Protein AF-A0A0C7NAZ8-F1 (afdb_monomer)

Radius of gyration: 33.17 Å; Cα contacts (8 Å, |Δi|>4): 253; chains: 1; bounding box: 66×64×99 Å

Structure (mmCIF, N/CA/C/O backbone):
data_AF-A0A0C7NAZ8-F1
#
_entry.id   AF-A0A0C7NAZ8-F1
#
loop_
_atom_site.group_PDB
_atom_site.id
_atom_site.type_symbol
_atom_site.label_atom_id
_atom_site.label_alt_id
_atom_site.label_comp_id
_atom_site.label_asym_id
_atom_site.label_entity_id
_atom_site.label_seq_id
_atom_site.pdbx_PDB_ins_code
_atom_site.Cartn_x
_atom_site.Cartn_y
_atom_site.Cartn_z
_atom_site.occupancy
_atom_site.B_iso_or_equiv
_atom_site.auth_seq_id
_atom_site.auth_comp_id
_atom_site.auth_asym_id
_atom_site.auth_atom_id
_atom_site.pdbx_PDB_model_num
ATOM 1 N N . MET A 1 1 ? -10.531 -16.955 -16.280 1.00 53.78 1 MET A N 1
ATOM 2 C CA . MET A 1 1 ? -9.716 -15.806 -15.839 1.00 53.78 1 MET A CA 1
ATOM 3 C C . MET A 1 1 ? -9.883 -15.640 -14.345 1.00 53.78 1 MET A C 1
ATOM 5 O O . MET A 1 1 ? -10.981 -15.340 -13.887 1.00 53.78 1 MET A O 1
ATOM 9 N N . LEU A 1 2 ? -8.817 -15.895 -13.595 1.00 66.69 2 LEU A N 1
ATOM 10 C CA . LEU A 1 2 ? -8.778 -15.682 -12.152 1.00 66.69 2 LEU A CA 1
ATOM 11 C C . LEU A 1 2 ? -8.795 -14.170 -11.883 1.00 66.69 2 LEU A C 1
ATOM 13 O O . LEU A 1 2 ? -7.843 -13.463 -12.208 1.00 66.69 2 LEU A O 1
ATOM 17 N N . SER A 1 3 ? -9.889 -13.642 -11.334 1.00 74.94 3 SER A N 1
ATOM 18 C CA . SER A 1 3 ? -9.985 -12.231 -10.940 1.00 74.94 3 SER A CA 1
ATOM 19 C C . SER A 1 3 ? -9.310 -12.017 -9.581 1.00 74.94 3 SER A C 1
ATOM 21 O O . SER A 1 3 ? -9.977 -11.782 -8.574 1.00 74.94 3 SER A O 1
ATOM 23 N N . LEU A 1 4 ? -7.988 -12.163 -9.546 1.00 83.06 4 LEU A N 1
ATOM 24 C CA . LEU A 1 4 ? -7.174 -11.969 -8.346 1.00 83.06 4 LEU A CA 1
ATOM 25 C C . LEU A 1 4 ? -6.925 -10.467 -8.101 1.00 83.06 4 LEU A C 1
ATOM 27 O O . LEU A 1 4 ? -6.739 -9.685 -9.036 1.00 83.06 4 LEU A O 1
ATOM 31 N N . SER A 1 5 ? -6.934 -10.058 -6.830 1.00 84.62 5 SER A N 1
ATOM 32 C CA . SER A 1 5 ? -6.602 -8.695 -6.379 1.00 84.62 5 SER A CA 1
ATOM 33 C C . SER A 1 5 ? -5.120 -8.383 -6.651 1.00 84.62 5 SER A C 1
ATOM 35 O O . SER A 1 5 ? -4.284 -9.279 -6.524 1.00 84.62 5 SER A O 1
ATOM 37 N N . PRO A 1 6 ? -4.731 -7.129 -6.960 1.00 87.25 6 PRO A N 1
ATOM 38 C CA . PRO A 1 6 ? -3.324 -6.776 -7.200 1.00 87.25 6 PRO A CA 1
ATOM 39 C C . PRO A 1 6 ? -2.402 -7.162 -6.032 1.00 87.25 6 PRO A C 1
ATOM 41 O O . PRO A 1 6 ? -1.271 -7.573 -6.242 1.00 87.25 6 PRO A O 1
ATOM 44 N N . LYS A 1 7 ? -2.909 -7.133 -4.796 1.00 83.12 7 LYS A N 1
ATOM 45 C CA . LYS A 1 7 ? -2.141 -7.536 -3.607 1.00 83.12 7 LYS A CA 1
ATOM 46 C C . LYS A 1 7 ? -1.974 -9.049 -3.479 1.00 83.12 7 LYS A C 1
ATOM 48 O O . LYS A 1 7 ? -0.920 -9.524 -3.065 1.00 83.12 7 LYS A O 1
ATOM 53 N N . THR A 1 8 ? -2.994 -9.817 -3.871 1.00 87.81 8 THR A N 1
ATOM 54 C CA . THR A 1 8 ? -2.867 -11.277 -3.948 1.00 87.81 8 THR A CA 1
ATOM 55 C C . THR A 1 8 ? -1.850 -11.681 -5.013 1.00 87.81 8 THR A C 1
ATOM 57 O O . THR A 1 8 ? -1.126 -12.646 -4.795 1.00 87.81 8 THR A O 1
ATOM 60 N N . TRP A 1 9 ? -1.738 -10.912 -6.105 1.00 90.00 9 TRP A N 1
ATOM 61 C CA . TRP A 1 9 ? -0.698 -11.107 -7.118 1.00 90.00 9 TRP A CA 1
ATOM 62 C C . TRP A 1 9 ? 0.703 -10.842 -6.568 1.00 90.00 9 TRP A C 1
ATOM 64 O O . TRP A 1 9 ? 1.579 -11.664 -6.791 1.00 90.00 9 TRP A O 1
ATOM 74 N N . GLU A 1 10 ? 0.912 -9.768 -5.800 1.00 90.56 10 GLU A N 1
ATOM 75 C CA . GLU A 1 10 ? 2.212 -9.492 -5.162 1.00 90.56 10 GLU A CA 1
ATOM 76 C C . GLU A 1 10 ? 2.641 -10.626 -4.219 1.00 90.56 10 GLU A C 1
ATOM 78 O O . GLU A 1 10 ? 3.748 -11.139 -4.326 1.00 90.56 10 GLU A O 1
ATOM 83 N N . LYS A 1 11 ? 1.738 -11.109 -3.357 1.00 91.62 11 LYS A N 1
ATOM 84 C CA . LYS A 1 11 ? 2.035 -12.244 -2.464 1.00 91.62 11 LYS A CA 1
ATOM 85 C C . LYS A 1 11 ? 2.304 -13.546 -3.214 1.00 91.62 11 LYS A C 1
ATOM 87 O O . LYS A 1 11 ? 3.100 -14.366 -2.762 1.00 91.62 11 LYS A O 1
ATOM 92 N N . LEU A 1 12 ? 1.600 -13.766 -4.324 1.00 92.62 12 LEU A N 1
ATOM 93 C CA . LEU A 1 12 ? 1.829 -14.923 -5.181 1.00 92.62 12 LEU A CA 1
ATOM 94 C C . LEU A 1 12 ? 3.189 -14.811 -5.883 1.00 92.62 12 LEU A C 1
ATOM 96 O O . LEU A 1 12 ? 3.907 -15.803 -5.950 1.00 92.62 12 LEU A O 1
ATOM 100 N N . LYS A 1 13 ? 3.569 -13.604 -6.321 1.00 93.88 13 LYS A N 1
ATOM 101 C CA . LYS A 1 13 ? 4.889 -13.295 -6.882 1.00 93.88 13 LYS A CA 1
ATOM 102 C C . LYS A 1 13 ? 5.999 -13.595 -5.877 1.00 93.88 13 LYS A C 1
ATOM 104 O O . LYS A 1 13 ? 6.937 -14.307 -6.216 1.00 93.88 13 LYS A O 1
ATOM 109 N N . ASP A 1 14 ? 5.849 -13.147 -4.630 1.00 92.94 14 ASP A N 1
ATOM 110 C CA . ASP A 1 14 ? 6.805 -13.425 -3.550 1.00 92.94 14 ASP A CA 1
ATOM 111 C C . ASP A 1 14 ? 6.977 -14.929 -3.296 1.00 92.94 14 ASP A C 1
ATOM 113 O O . ASP A 1 14 ? 8.083 -15.395 -3.026 1.00 92.94 14 ASP A O 1
ATOM 117 N N . TRP A 1 15 ? 5.891 -15.704 -3.385 1.00 93.75 15 TRP A N 1
ATOM 118 C CA . TRP A 1 15 ? 5.955 -17.160 -3.257 1.00 93.75 15 TRP A CA 1
ATOM 119 C C . TRP A 1 15 ? 6.662 -17.813 -4.453 1.00 93.75 15 TRP A C 1
ATOM 121 O O . TRP A 1 15 ? 7.523 -18.663 -4.249 1.00 93.75 15 TRP A O 1
ATOM 131 N N . ILE A 1 16 ? 6.363 -17.386 -5.683 1.00 92.81 16 ILE A N 1
ATOM 132 C CA . ILE A 1 16 ? 7.017 -17.904 -6.898 1.00 92.81 16 ILE A CA 1
ATOM 133 C C . ILE A 1 16 ? 8.520 -17.609 -6.878 1.00 92.81 16 ILE A C 1
ATOM 135 O O . ILE A 1 16 ? 9.314 -18.488 -7.204 1.00 92.81 16 ILE A O 1
ATOM 139 N N . LEU A 1 17 ? 8.928 -16.422 -6.420 1.00 92.62 17 LEU A N 1
ATOM 140 C CA . LEU A 1 17 ? 10.340 -16.053 -6.274 1.00 92.62 17 LEU A CA 1
ATOM 141 C C . LEU A 1 17 ? 11.125 -17.014 -5.364 1.00 92.62 17 LEU A C 1
ATOM 143 O O . LEU A 1 17 ? 12.325 -17.184 -5.556 1.00 92.62 17 LEU A O 1
ATOM 147 N N . GLN A 1 18 ? 10.475 -17.678 -4.402 1.00 91.38 18 GLN A N 1
ATOM 148 C CA . GLN A 1 18 ? 11.127 -18.679 -3.541 1.00 91.38 18 GLN A CA 1
ATOM 149 C C . GLN A 1 18 ? 11.366 -20.021 -4.257 1.00 91.38 18 GLN A C 1
ATOM 151 O O . GLN A 1 18 ? 12.290 -20.765 -3.906 1.00 91.38 18 GLN A O 1
ATOM 156 N N . GLU A 1 19 ? 10.552 -20.324 -5.270 1.00 90.44 19 GLU A N 1
ATOM 157 C CA . GLU A 1 19 ? 10.565 -21.591 -6.012 1.00 90.44 19 GLU A CA 1
ATOM 158 C C . GLU A 1 19 ? 11.418 -21.546 -7.295 1.00 90.44 19 GLU A C 1
ATOM 160 O O . GLU A 1 19 ? 11.772 -22.595 -7.850 1.00 90.44 19 GLU A O 1
ATOM 165 N N . ILE A 1 20 ? 11.796 -20.348 -7.753 1.00 92.62 20 ILE A N 1
ATOM 166 C CA . ILE A 1 20 ? 12.679 -20.143 -8.910 1.00 92.62 20 ILE A CA 1
ATOM 167 C C . ILE A 1 20 ? 14.103 -20.666 -8.615 1.00 92.62 20 ILE A C 1
ATOM 169 O O . ILE A 1 20 ? 14.592 -20.645 -7.481 1.00 92.62 20 ILE A O 1
ATOM 173 N N . ILE A 1 21 ? 14.754 -21.219 -9.647 1.00 85.75 21 ILE A N 1
ATOM 174 C CA . ILE A 1 21 ? 16.127 -21.757 -9.571 1.00 85.75 21 ILE A CA 1
ATOM 175 C C . ILE A 1 21 ? 17.170 -20.630 -9.603 1.00 85.75 21 ILE A C 1
ATOM 177 O O . ILE A 1 21 ? 18.193 -20.722 -8.919 1.00 85.75 21 ILE A O 1
ATOM 181 N N . GLU A 1 22 ? 16.903 -19.596 -10.403 1.00 88.69 22 GLU A N 1
ATOM 182 C CA . GLU A 1 22 ? 17.803 -18.470 -10.650 1.00 88.69 22 GLU A CA 1
ATOM 183 C C . GLU A 1 22 ? 18.033 -17.630 -9.387 1.00 88.69 22 GLU A C 1
ATOM 185 O O . GLU A 1 22 ? 17.102 -17.373 -8.621 1.00 88.69 22 GLU A O 1
ATOM 190 N N . LYS A 1 23 ? 19.286 -17.223 -9.154 1.00 83.38 23 LYS A N 1
ATOM 191 C CA . LYS A 1 23 ? 19.678 -16.496 -7.930 1.00 83.38 23 LYS A CA 1
ATOM 192 C C . LYS A 1 23 ? 19.752 -14.988 -8.123 1.00 83.38 23 LYS A C 1
ATOM 194 O O . LYS A 1 23 ? 19.716 -14.260 -7.129 1.00 83.38 23 LYS A O 1
ATOM 199 N N . ASP A 1 24 ? 19.859 -14.537 -9.366 1.00 89.06 24 ASP A N 1
ATOM 200 C CA . ASP A 1 24 ? 19.928 -13.117 -9.676 1.00 89.06 24 ASP A CA 1
ATOM 201 C C . ASP A 1 24 ? 18.544 -12.471 -9.493 1.00 89.06 24 ASP A C 1
ATOM 203 O O . ASP A 1 24 ? 17.574 -12.904 -10.120 1.00 89.06 24 ASP A O 1
ATOM 207 N N . PRO A 1 25 ? 18.419 -11.440 -8.635 1.00 88.56 25 PRO A N 1
ATOM 208 C CA . PRO A 1 25 ? 17.122 -10.901 -8.227 1.00 88.56 25 PRO A CA 1
ATOM 209 C C . PRO A 1 25 ? 16.366 -10.231 -9.379 1.00 88.56 25 PRO A C 1
ATOM 211 O O . PRO A 1 25 ? 15.142 -10.337 -9.443 1.00 88.56 25 PRO A O 1
ATOM 214 N N . ASP A 1 26 ? 17.087 -9.582 -10.296 1.00 89.94 26 ASP A N 1
ATOM 215 C CA . ASP A 1 26 ? 16.491 -8.883 -11.438 1.00 89.94 26 ASP A CA 1
ATOM 216 C C . ASP A 1 26 ? 15.892 -9.886 -12.438 1.00 89.94 26 ASP A C 1
ATOM 218 O O . ASP A 1 26 ? 14.736 -9.758 -12.838 1.00 89.94 26 ASP A O 1
ATOM 222 N N . ILE A 1 27 ? 16.636 -10.953 -12.752 1.00 90.06 27 ILE A N 1
ATOM 223 C CA . ILE A 1 27 ? 16.185 -12.024 -13.653 1.00 90.06 27 ILE A CA 1
ATOM 224 C C . ILE A 1 27 ? 15.051 -12.826 -13.002 1.00 90.06 27 ILE A C 1
ATOM 226 O O . ILE A 1 27 ? 14.060 -13.153 -13.653 1.00 90.06 27 ILE A O 1
ATOM 230 N N . ALA A 1 28 ? 15.149 -13.110 -11.700 1.00 91.06 28 ALA A N 1
ATOM 231 C CA . ALA A 1 28 ? 14.102 -13.809 -10.963 1.00 91.06 28 ALA A CA 1
ATOM 232 C C . ALA A 1 28 ? 12.774 -13.034 -10.963 1.00 91.06 28 ALA A C 1
ATOM 234 O O . ALA A 1 28 ? 11.712 -13.649 -11.063 1.00 91.06 28 ALA A O 1
ATOM 235 N N . ALA A 1 29 ? 12.811 -11.699 -10.892 1.00 91.56 29 ALA A N 1
ATOM 236 C CA . ALA A 1 29 ? 11.611 -10.869 -10.958 1.00 91.56 29 ALA A CA 1
ATOM 237 C C . ALA A 1 29 ? 10.919 -10.944 -12.330 1.00 91.56 29 ALA A C 1
ATOM 239 O O . ALA A 1 29 ? 9.696 -11.097 -12.367 1.00 91.56 29 ALA A O 1
ATOM 240 N N . GLU A 1 30 ? 11.685 -10.893 -13.426 1.00 92.94 30 GLU A N 1
ATOM 241 C CA . GLU A 1 30 ? 11.162 -11.044 -14.793 1.00 92.94 30 GLU A CA 1
ATOM 242 C C . GLU A 1 30 ? 10.590 -12.449 -15.029 1.00 92.94 30 GLU A C 1
ATOM 244 O O . GLU A 1 30 ? 9.485 -12.599 -15.556 1.00 92.94 30 GLU A O 1
ATOM 249 N N . LEU A 1 31 ? 11.296 -13.488 -14.569 1.00 91.88 31 LEU A N 1
ATOM 250 C CA . LEU A 1 31 ? 10.820 -14.870 -14.639 1.00 91.88 31 LEU A CA 1
ATOM 251 C C . LEU A 1 31 ? 9.543 -15.067 -13.819 1.00 91.88 31 LEU A C 1
ATOM 253 O O . LEU A 1 31 ? 8.632 -15.755 -14.270 1.00 91.88 31 LEU A O 1
ATOM 257 N N . ALA A 1 32 ? 9.437 -14.451 -12.640 1.00 93.38 32 ALA A N 1
ATOM 258 C CA . ALA A 1 32 ? 8.223 -14.521 -11.835 1.00 93.38 32 ALA A CA 1
ATOM 259 C C . ALA A 1 32 ? 7.025 -13.887 -12.558 1.00 93.38 32 ALA A C 1
ATOM 261 O O . ALA A 1 32 ? 5.941 -14.468 -12.545 1.00 93.38 32 ALA A O 1
ATOM 262 N N . ASP A 1 33 ? 7.210 -12.746 -13.227 1.00 92.81 33 ASP A N 1
ATOM 263 C CA . ASP A 1 33 ? 6.147 -12.117 -14.021 1.00 92.81 33 ASP A CA 1
ATOM 264 C C . ASP A 1 33 ? 5.725 -12.992 -15.211 1.00 92.81 33 ASP A C 1
ATOM 266 O O . ASP A 1 33 ? 4.527 -13.164 -15.446 1.00 92.81 33 ASP A O 1
ATOM 270 N N . PHE A 1 34 ? 6.681 -13.633 -15.890 1.00 94.25 34 PHE A N 1
ATOM 271 C CA . PHE A 1 34 ? 6.400 -14.594 -16.961 1.00 94.25 34 PHE A CA 1
ATOM 272 C C . PHE A 1 34 ? 5.607 -15.816 -16.465 1.00 94.25 34 PHE A C 1
ATOM 274 O O . PHE A 1 34 ? 4.627 -16.230 -17.084 1.00 94.25 34 PHE A O 1
ATOM 281 N N . VAL A 1 35 ? 5.975 -16.375 -15.307 1.00 92.69 35 VAL A N 1
ATOM 282 C CA . VAL A 1 35 ? 5.238 -17.489 -14.684 1.00 92.69 35 VAL A CA 1
ATOM 283 C C . VAL A 1 35 ? 3.802 -17.068 -14.349 1.00 92.69 35 VAL A C 1
ATOM 285 O O . VAL A 1 35 ? 2.864 -17.827 -14.599 1.00 92.69 35 VAL A O 1
ATOM 288 N N . LEU A 1 36 ? 3.606 -15.855 -13.822 1.00 91.50 36 LEU A N 1
ATOM 289 C CA . LEU A 1 36 ? 2.275 -15.310 -13.538 1.00 91.50 36 LEU A CA 1
ATOM 290 C C . LEU A 1 36 ? 1.438 -15.110 -14.810 1.00 91.50 36 LEU A C 1
ATOM 292 O O . LEU A 1 36 ? 0.227 -15.332 -14.770 1.00 91.50 36 LEU A O 1
ATOM 296 N N . GLU A 1 37 ? 2.061 -14.728 -15.926 1.00 92.69 37 GLU A N 1
ATOM 297 C CA . GLU A 1 37 ? 1.407 -14.612 -17.233 1.00 92.69 37 GLU A CA 1
ATOM 298 C C . GLU A 1 37 ? 0.930 -15.980 -17.745 1.00 92.69 37 GLU A C 1
ATOM 300 O O . GLU A 1 37 ? -0.249 -16.127 -18.068 1.00 92.69 37 GLU A O 1
ATOM 305 N N . ILE A 1 38 ? 1.775 -17.018 -17.666 1.00 89.62 38 ILE A N 1
ATOM 306 C CA . ILE A 1 38 ? 1.381 -18.401 -17.996 1.00 89.62 38 ILE A CA 1
ATOM 307 C C . ILE A 1 38 ? 0.189 -18.845 -17.137 1.00 89.62 38 ILE A C 1
ATOM 309 O O . ILE A 1 38 ? -0.794 -19.378 -17.652 1.00 89.62 38 ILE A O 1
ATOM 313 N N . ILE A 1 39 ? 0.240 -18.605 -15.821 1.00 87.50 39 ILE A N 1
ATOM 314 C CA . ILE A 1 39 ? -0.847 -18.972 -14.896 1.00 87.50 39 ILE A CA 1
ATOM 315 C C . ILE A 1 39 ? -2.145 -18.226 -15.234 1.00 87.50 39 ILE A C 1
ATOM 317 O O . ILE A 1 39 ? -3.238 -18.771 -15.069 1.00 87.50 39 ILE A O 1
ATOM 321 N N . ARG A 1 40 ? -2.048 -16.974 -15.688 1.00 87.75 40 ARG A N 1
ATOM 322 C CA . ARG A 1 40 ? -3.206 -16.154 -16.060 1.00 87.75 40 ARG A CA 1
ATOM 323 C C . ARG A 1 40 ? -3.900 -16.675 -17.317 1.00 87.75 40 ARG A C 1
ATOM 325 O O . ARG A 1 40 ? -5.133 -16.600 -17.389 1.00 87.75 40 ARG A O 1
ATOM 332 N N . ASP A 1 41 ? -3.114 -17.184 -18.258 1.00 85.19 41 ASP A N 1
ATOM 333 C CA . ASP A 1 41 ? -3.581 -17.696 -19.544 1.00 85.19 41 ASP A CA 1
ATOM 334 C C . ASP A 1 41 ? -4.053 -19.150 -19.477 1.00 85.19 41 ASP A C 1
ATOM 336 O O . ASP A 1 41 ? -4.805 -19.588 -20.353 1.00 85.19 41 ASP A O 1
ATOM 340 N N . LEU A 1 42 ? -3.702 -19.885 -18.414 1.00 82.31 42 LEU A N 1
ATOM 341 C CA . LEU A 1 42 ? -4.253 -21.212 -18.171 1.00 82.31 42 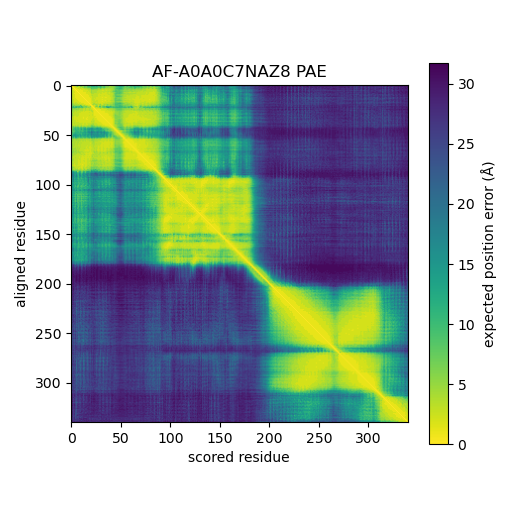LEU A CA 1
ATOM 342 C C . LEU A 1 42 ? -5.793 -21.135 -18.097 1.00 82.31 42 LEU A C 1
ATOM 344 O O . LEU A 1 42 ? -6.354 -20.448 -17.231 1.00 82.31 42 LEU A O 1
ATOM 348 N N . PRO A 1 43 ? -6.519 -21.826 -18.999 1.00 72.44 43 PRO A N 1
ATOM 349 C CA . PRO A 1 43 ? -7.970 -21.884 -18.926 1.00 72.44 43 PRO A CA 1
ATOM 350 C C . PRO A 1 43 ? -8.357 -22.498 -17.581 1.00 72.44 43 PRO A C 1
ATOM 352 O O . PRO A 1 43 ? -7.718 -23.444 -17.135 1.00 72.44 43 PRO A O 1
ATOM 355 N N . ASN A 1 44 ? -9.394 -21.972 -16.915 1.00 66.50 44 ASN A N 1
ATOM 356 C CA . ASN A 1 44 ? -9.883 -22.548 -15.659 1.00 66.50 44 ASN A CA 1
ATOM 357 C C . ASN A 1 44 ? -10.220 -24.034 -15.910 1.00 66.50 44 ASN A C 1
ATOM 359 O O . ASN A 1 44 ? -11.268 -24.335 -16.481 1.00 66.50 44 ASN A O 1
ATOM 363 N N . VAL A 1 45 ? -9.342 -24.947 -15.481 1.00 53.91 45 VAL A N 1
ATOM 364 C CA . VAL A 1 45 ? -9.341 -26.394 -15.798 1.00 53.91 45 VAL A CA 1
ATOM 365 C C . VAL A 1 45 ? -10.522 -27.148 -15.152 1.00 53.91 45 VAL A C 1
ATOM 367 O O . VAL A 1 45 ? -10.562 -28.371 -15.094 1.00 53.91 45 VAL A O 1
ATOM 370 N N . SER A 1 46 ? -11.567 -26.459 -14.683 1.00 51.62 46 SER A N 1
ATOM 371 C CA . SER A 1 46 ? -12.733 -27.134 -14.102 1.00 51.62 46 SER A CA 1
ATOM 372 C C . SER A 1 46 ? -13.628 -27.818 -15.146 1.00 51.62 46 SER A C 1
ATOM 374 O O . SER A 1 46 ? -14.579 -28.495 -14.768 1.00 51.62 46 SER A O 1
ATOM 376 N N . GLY A 1 47 ? -13.371 -27.639 -16.446 1.00 53.62 47 GLY A N 1
ATOM 377 C CA . GLY A 1 47 ? -14.109 -28.289 -17.528 1.00 53.62 47 GLY A CA 1
ATOM 378 C C . GLY A 1 47 ? -13.248 -29.322 -18.247 1.00 53.62 47 GLY A C 1
ATOM 379 O O . GLY A 1 47 ? -12.602 -28.992 -19.234 1.00 53.62 47 GLY A O 1
ATOM 380 N N . LYS A 1 48 ? -13.243 -30.570 -17.768 1.00 55.09 48 LYS A N 1
ATOM 381 C CA . LYS A 1 48 ? -12.567 -31.696 -18.431 1.00 55.09 48 LYS A CA 1
ATOM 382 C C . LYS A 1 48 ? -13.260 -32.030 -19.759 1.00 55.09 48 LYS A C 1
ATOM 384 O O . LYS A 1 48 ? -14.164 -32.860 -19.789 1.00 55.09 48 LYS A O 1
ATOM 389 N N . ALA A 1 49 ? -12.856 -31.390 -20.852 1.00 55.22 49 ALA A N 1
ATOM 390 C CA . ALA A 1 49 ? -13.146 -31.876 -22.195 1.00 55.22 49 ALA A CA 1
ATOM 391 C C . ALA A 1 49 ? -12.021 -32.838 -22.597 1.00 55.22 49 ALA A C 1
ATOM 393 O O . ALA A 1 49 ? -10.918 -32.426 -22.939 1.00 55.22 49 ALA A O 1
ATOM 394 N N . SER A 1 50 ? -12.296 -34.135 -22.486 1.00 56.34 50 SER A N 1
ATOM 395 C CA . SER A 1 50 ? -11.393 -35.221 -22.863 1.00 56.34 50 SER A CA 1
ATOM 396 C C . SER A 1 50 ? -11.103 -35.173 -24.367 1.00 56.34 50 SER A C 1
ATOM 398 O O . SER A 1 50 ? -11.930 -35.629 -25.157 1.00 56.34 50 SER A O 1
ATOM 400 N N . GLY A 1 51 ? -9.968 -34.612 -24.787 1.00 61.91 51 GLY A N 1
ATOM 401 C CA . GLY A 1 51 ? -9.542 -34.745 -26.185 1.00 61.91 51 GLY A CA 1
ATOM 402 C C . GLY A 1 51 ? -8.524 -33.742 -26.721 1.00 61.91 51 GLY A C 1
ATOM 403 O O . GLY A 1 51 ? -7.919 -34.027 -27.749 1.00 61.91 51 GLY A O 1
ATOM 404 N N . SER A 1 52 ? -8.291 -32.603 -26.067 1.00 57.34 52 SER A N 1
ATOM 405 C CA . SER A 1 52 ? -7.195 -31.691 -26.430 1.00 57.34 52 SER A CA 1
ATOM 406 C C . SER A 1 52 ? -6.093 -31.792 -25.385 1.00 57.34 52 SER A C 1
ATOM 408 O O . SER A 1 52 ? -6.425 -31.793 -24.204 1.00 57.34 52 SER A O 1
ATOM 410 N N . GLY A 1 53 ? -4.829 -31.891 -25.815 1.00 66.56 53 GLY A N 1
ATOM 411 C CA . GLY A 1 53 ? -3.662 -32.083 -24.944 1.00 66.56 53 GLY A CA 1
ATOM 412 C C . GLY A 1 53 ? -3.726 -31.253 -23.664 1.00 66.56 53 GLY A C 1
ATOM 413 O O . GLY A 1 53 ? -4.124 -30.085 -23.704 1.00 66.56 53 GLY A O 1
ATOM 414 N N . ASP A 1 54 ? -3.395 -31.891 -22.542 1.00 81.62 54 ASP A N 1
ATOM 415 C CA . ASP A 1 54 ? -3.629 -31.323 -21.224 1.00 81.62 54 ASP A CA 1
ATOM 416 C C . ASP A 1 54 ? -2.878 -29.984 -21.108 1.00 81.62 54 ASP A C 1
ATOM 418 O O . ASP A 1 54 ? -1.649 -29.945 -21.219 1.00 81.62 54 ASP A O 1
ATOM 422 N N . PRO A 1 55 ? -3.580 -28.854 -20.898 1.00 83.50 55 PRO A N 1
ATOM 423 C CA . PRO A 1 55 ? -2.942 -27.541 -20.780 1.00 83.50 55 PRO A CA 1
ATOM 424 C C . PRO A 1 55 ? -1.942 -27.497 -19.614 1.00 83.50 55 PRO A C 1
ATOM 426 O O . PRO A 1 55 ? -1.001 -26.703 -19.626 1.00 83.50 55 PRO A O 1
ATOM 429 N N . GLU A 1 56 ? -2.114 -28.389 -18.637 1.00 84.81 56 GLU A N 1
ATOM 430 C CA . GLU A 1 56 ? -1.176 -28.618 -17.541 1.00 84.81 56 GLU A CA 1
ATOM 431 C C . GLU A 1 56 ? 0.176 -29.162 -18.028 1.00 84.81 56 GLU A C 1
ATOM 433 O O . GLU A 1 56 ? 1.210 -28.714 -17.536 1.00 84.81 56 GLU A O 1
ATOM 438 N N . GLU A 1 57 ? 0.203 -30.053 -19.026 1.00 89.00 57 GLU A N 1
ATOM 439 C CA . GLU A 1 57 ? 1.456 -30.571 -19.591 1.00 89.00 57 GLU A CA 1
ATOM 440 C C . GLU A 1 57 ? 2.221 -29.480 -20.346 1.00 89.00 57 GLU A C 1
ATOM 442 O O . GLU A 1 57 ? 3.439 -29.371 -20.204 1.00 89.00 57 GLU A O 1
ATOM 447 N N . LEU A 1 58 ? 1.519 -28.629 -21.105 1.00 88.81 58 LEU A N 1
ATOM 448 C CA . LEU A 1 58 ? 2.141 -27.498 -21.803 1.00 88.81 58 LEU A CA 1
ATOM 449 C C . LEU A 1 58 ? 2.734 -26.485 -20.820 1.00 88.81 58 LEU A C 1
ATOM 451 O O . LEU A 1 58 ? 3.885 -26.078 -20.990 1.00 88.81 58 LEU A O 1
ATOM 455 N N . ALA A 1 59 ? 1.994 -26.127 -19.767 1.00 90.12 59 ALA A N 1
ATOM 456 C CA . ALA A 1 59 ? 2.513 -25.256 -18.717 1.00 90.12 59 ALA A CA 1
ATOM 457 C C . ALA A 1 59 ? 3.700 -25.899 -17.992 1.00 90.12 59 ALA A C 1
ATOM 459 O O . ALA A 1 59 ? 4.714 -25.243 -17.762 1.00 90.12 59 ALA A O 1
ATOM 460 N N . GLN A 1 60 ? 3.635 -27.199 -17.693 1.00 92.12 60 GLN A N 1
ATOM 461 C CA . GLN A 1 60 ? 4.758 -27.918 -17.100 1.00 92.12 60 GLN A CA 1
ATOM 462 C C . GLN A 1 60 ? 6.005 -27.861 -17.996 1.00 92.12 60 GLN A C 1
ATOM 464 O O . GLN A 1 60 ? 7.117 -27.688 -17.491 1.00 92.12 60 GLN A O 1
ATOM 469 N N . LEU A 1 61 ? 5.833 -27.997 -19.312 1.00 92.62 61 LEU A N 1
ATOM 470 C CA . LEU A 1 61 ? 6.929 -27.974 -20.276 1.00 92.62 61 LEU A CA 1
ATOM 471 C C . LEU A 1 61 ? 7.554 -26.578 -20.399 1.00 92.62 61 LEU A C 1
ATOM 473 O O . LEU A 1 61 ? 8.775 -26.477 -20.480 1.00 92.62 61 LEU A O 1
ATOM 477 N N . GLN A 1 62 ? 6.743 -25.517 -20.341 1.00 92.19 62 GLN A N 1
ATOM 478 C CA . GLN A 1 62 ? 7.208 -24.122 -20.343 1.00 92.19 62 GLN A CA 1
ATOM 479 C C . GLN A 1 62 ? 7.925 -23.725 -19.048 1.00 92.19 62 GLN A C 1
ATOM 481 O O . GLN A 1 62 ? 8.877 -22.951 -19.079 1.00 92.19 62 GLN A O 1
ATOM 486 N N . LEU A 1 63 ? 7.496 -24.268 -17.908 1.00 92.50 63 LEU A N 1
ATOM 487 C CA . LEU A 1 63 ? 8.099 -23.990 -16.600 1.00 92.50 63 LEU A CA 1
ATOM 488 C C . LEU A 1 63 ? 9.367 -24.814 -16.336 1.00 92.50 63 LEU A C 1
ATOM 490 O O . LEU A 1 63 ? 10.108 -24.546 -15.382 1.00 92.50 63 LEU A O 1
ATOM 494 N N . LYS A 1 64 ? 9.633 -25.826 -17.170 1.00 94.94 64 LYS A N 1
ATOM 495 C CA . LYS A 1 64 ? 10.802 -26.693 -17.046 1.00 94.94 64 LYS A CA 1
ATOM 496 C C . LYS A 1 64 ? 12.080 -25.890 -17.293 1.00 94.94 64 LYS A C 1
ATOM 498 O O . LYS A 1 64 ? 12.321 -25.408 -18.392 1.00 94.94 64 LYS A O 1
ATOM 503 N N . GLY A 1 65 ? 12.921 -25.799 -16.265 1.00 90.88 65 GLY A N 1
ATOM 504 C CA . GLY A 1 65 ? 14.177 -25.039 -16.298 1.00 90.88 65 GLY A CA 1
ATOM 505 C C . GLY A 1 65 ? 14.090 -23.651 -15.660 1.00 90.88 65 GLY A C 1
ATOM 506 O O . GLY A 1 65 ? 15.129 -23.053 -15.416 1.00 90.88 65 GLY A O 1
ATOM 507 N N . ILE A 1 66 ? 12.885 -23.175 -15.327 1.00 92.69 66 ILE A N 1
ATOM 508 C CA . ILE A 1 66 ? 12.669 -21.914 -14.597 1.00 92.69 66 ILE A CA 1
ATOM 509 C C . ILE A 1 66 ? 12.447 -22.202 -13.105 1.00 92.69 66 ILE A C 1
ATOM 511 O O . ILE A 1 66 ? 13.050 -21.579 -12.229 1.00 92.69 66 ILE A O 1
ATOM 515 N N . VAL A 1 67 ? 11.594 -23.189 -12.818 1.00 92.69 67 VAL A N 1
ATOM 516 C CA . VAL A 1 67 ? 11.170 -23.571 -11.464 1.00 92.69 67 VAL A CA 1
ATOM 517 C C . VAL A 1 67 ? 11.783 -24.918 -11.086 1.00 92.69 67 VAL A C 1
ATOM 519 O O . VAL A 1 67 ? 11.884 -25.807 -11.933 1.00 92.69 67 VAL A O 1
ATOM 522 N N . LYS A 1 68 ? 12.161 -25.090 -9.809 1.00 93.00 68 LYS A N 1
ATOM 523 C CA . LYS A 1 68 ? 12.769 -26.336 -9.295 1.00 93.00 68 LYS A CA 1
ATOM 524 C C . LYS A 1 68 ? 11.886 -27.557 -9.562 1.00 93.00 68 LYS A C 1
ATOM 526 O O . LYS A 1 68 ? 12.347 -28.524 -10.159 1.00 93.00 68 LYS A O 1
ATOM 531 N N . ASN A 1 69 ? 10.613 -27.470 -9.169 1.00 94.06 69 ASN A N 1
ATOM 532 C CA . ASN A 1 69 ? 9.623 -28.541 -9.288 1.00 94.06 69 ASN A CA 1
ATOM 533 C C . ASN A 1 69 ? 8.323 -28.011 -9.928 1.00 94.06 69 ASN A C 1
ATOM 535 O O . ASN A 1 69 ? 7.388 -27.646 -9.210 1.00 94.06 69 ASN A O 1
ATOM 539 N N . PRO A 1 70 ? 8.208 -27.975 -11.269 1.00 91.50 70 PRO A N 1
ATOM 540 C CA . PRO A 1 70 ? 7.051 -27.371 -11.935 1.00 91.50 70 PRO A CA 1
ATOM 541 C C . PRO A 1 70 ? 5.727 -28.093 -11.623 1.00 91.50 70 PRO A C 1
ATOM 543 O O . PRO A 1 70 ? 4.704 -27.440 -11.437 1.00 91.50 70 PRO A O 1
ATOM 546 N N . GLN A 1 71 ? 5.736 -29.427 -11.490 1.00 92.12 71 GLN A N 1
ATOM 547 C CA . GLN A 1 71 ? 4.535 -30.208 -11.141 1.00 92.12 71 GLN A CA 1
ATOM 548 C C . GLN A 1 71 ? 4.038 -29.917 -9.723 1.00 92.12 71 GLN A C 1
ATOM 550 O O . GLN A 1 71 ? 2.844 -29.735 -9.487 1.00 92.12 71 GLN A O 1
ATOM 555 N N . GLU A 1 72 ? 4.961 -29.862 -8.766 1.00 93.19 72 GLU A N 1
ATOM 556 C CA . GLU A 1 72 ? 4.637 -29.571 -7.374 1.00 93.19 72 GLU A CA 1
ATOM 557 C C . GLU A 1 72 ? 4.086 -28.147 -7.231 1.00 93.19 72 GLU A C 1
ATOM 559 O O . GLU A 1 72 ? 3.073 -27.934 -6.570 1.00 93.19 72 GLU A O 1
ATOM 564 N N . MET A 1 73 ? 4.679 -27.178 -7.933 1.00 92.50 73 MET A N 1
ATOM 565 C CA . MET A 1 73 ? 4.187 -25.803 -7.932 1.00 92.50 73 MET A CA 1
ATOM 566 C C . MET A 1 73 ? 2.754 -25.714 -8.479 1.00 92.50 73 MET A C 1
ATOM 568 O O . MET A 1 73 ? 1.894 -25.124 -7.827 1.00 92.50 73 MET A O 1
ATOM 572 N N . LEU A 1 74 ? 2.473 -26.330 -9.636 1.00 90.31 74 LEU A N 1
ATOM 573 C CA . LEU A 1 74 ? 1.138 -26.310 -10.249 1.00 90.31 74 LEU A CA 1
ATOM 574 C C . LEU A 1 74 ? 0.081 -26.993 -9.366 1.00 90.31 74 LEU A C 1
ATOM 576 O O . LEU A 1 74 ? -1.025 -26.475 -9.221 1.00 90.31 74 LEU A O 1
ATOM 580 N N . THR A 1 75 ? 0.426 -28.105 -8.711 1.00 90.25 75 THR A N 1
ATOM 581 C CA . THR A 1 75 ? -0.489 -28.804 -7.786 1.00 90.25 75 THR A CA 1
ATOM 582 C C . THR A 1 75 ? -0.736 -28.029 -6.487 1.00 90.25 75 THR A C 1
ATOM 584 O O . THR A 1 75 ? -1.841 -28.068 -5.942 1.00 90.25 75 THR A O 1
ATOM 587 N N . GLN A 1 76 ? 0.253 -27.280 -5.990 1.00 91.94 76 GLN A N 1
ATOM 588 C CA . GLN A 1 76 ? 0.112 -26.449 -4.789 1.00 91.94 76 GLN A CA 1
ATOM 589 C C . GLN A 1 76 ? -0.581 -25.105 -5.048 1.00 91.94 76 GLN A C 1
ATOM 591 O O . GLN A 1 76 ? -1.114 -24.499 -4.112 1.00 91.94 76 GLN A O 1
ATOM 596 N N . LEU A 1 77 ? -0.602 -24.639 -6.296 1.00 88.62 77 LEU A N 1
ATOM 597 C CA . LEU A 1 77 ? -1.080 -23.313 -6.675 1.00 88.62 77 LEU A CA 1
ATOM 598 C C . LEU A 1 77 ? -2.532 -23.026 -6.239 1.00 88.62 77 LEU A C 1
ATOM 600 O O . LEU A 1 77 ? -2.739 -21.993 -5.596 1.00 88.62 77 LEU A O 1
ATOM 604 N N . PRO A 1 78 ? -3.527 -23.917 -6.439 1.00 88.00 78 PRO A N 1
ATOM 605 C CA . PRO A 1 78 ? -4.887 -23.691 -5.936 1.00 88.00 78 PRO A CA 1
ATOM 606 C C . PRO A 1 78 ? -4.937 -23.527 -4.410 1.00 88.00 78 PRO A C 1
ATOM 608 O O . PRO A 1 78 ? -5.589 -22.623 -3.886 1.00 88.00 78 PRO A O 1
ATOM 611 N N . SER A 1 79 ? -4.188 -24.358 -3.682 1.00 87.38 79 SER A N 1
ATOM 612 C CA . SER A 1 79 ? -4.112 -24.313 -2.217 1.00 87.38 79 SER A CA 1
ATOM 613 C C . SER A 1 79 ? -3.485 -23.006 -1.720 1.00 87.38 79 SER A C 1
ATOM 615 O O . SER A 1 79 ? -3.955 -22.403 -0.747 1.00 87.38 79 SER A O 1
ATOM 617 N N . LYS A 1 80 ? -2.437 -22.528 -2.401 1.00 88.19 80 LYS A N 1
ATOM 618 C CA . LYS A 1 80 ? -1.762 -21.264 -2.082 1.00 88.19 80 LYS A CA 1
ATOM 619 C C . LYS A 1 80 ? -2.637 -20.062 -2.401 1.00 88.19 80 LYS A C 1
ATOM 621 O O . LYS A 1 80 ? -2.742 -19.183 -1.550 1.00 88.19 80 LYS A O 1
ATOM 626 N N . ILE A 1 81 ? -3.328 -20.059 -3.540 1.00 87.81 81 ILE A N 1
ATOM 627 C CA . ILE A 1 81 ? -4.300 -19.016 -3.887 1.00 87.81 81 ILE A CA 1
ATOM 628 C C . ILE A 1 81 ? -5.370 -18.913 -2.799 1.00 87.81 81 ILE A C 1
ATOM 630 O O . ILE A 1 81 ? -5.573 -17.831 -2.255 1.00 87.81 81 ILE A O 1
ATOM 634 N N . HIS A 1 82 ? -5.973 -20.028 -2.383 1.00 84.00 82 HIS A N 1
ATOM 635 C CA . HIS A 1 82 ? -6.967 -20.008 -1.306 1.00 84.00 82 HIS A CA 1
ATOM 636 C C . HIS A 1 82 ? -6.398 -19.541 0.037 1.00 84.00 82 HIS A C 1
ATOM 638 O O . HIS A 1 82 ? -7.084 -18.848 0.791 1.00 84.00 82 HIS A O 1
ATOM 644 N N . THR A 1 83 ? -5.144 -19.876 0.344 1.00 86.69 83 THR A N 1
ATOM 645 C CA . THR A 1 83 ? -4.463 -19.399 1.558 1.00 86.69 83 THR A CA 1
ATOM 646 C C . THR A 1 83 ? -4.262 -17.882 1.511 1.00 86.69 83 THR A C 1
ATOM 648 O O . THR A 1 83 ? -4.588 -17.178 2.469 1.00 86.69 83 THR A O 1
ATOM 651 N N . VAL A 1 84 ? -3.782 -17.364 0.378 1.00 81.56 84 VAL A N 1
ATOM 652 C CA . VAL A 1 84 ? -3.541 -15.934 0.155 1.00 81.56 84 VAL A CA 1
ATOM 653 C C . VAL A 1 84 ? -4.862 -15.159 0.166 1.00 81.56 84 VAL A C 1
ATOM 655 O O . VAL A 1 84 ? -4.980 -14.174 0.895 1.00 81.56 84 VAL A O 1
ATOM 658 N N . GLU A 1 85 ? -5.897 -15.643 -0.519 1.00 77.06 85 GLU A N 1
ATOM 659 C CA . GLU A 1 85 ? -7.247 -15.065 -0.484 1.00 77.06 85 GLU A CA 1
ATOM 660 C C . GLU A 1 85 ? -7.856 -15.080 0.925 1.00 77.06 85 GLU A C 1
ATOM 662 O O . GLU A 1 85 ? -8.493 -14.111 1.341 1.00 77.06 85 GLU A O 1
ATOM 667 N N . SER A 1 86 ? -7.619 -16.136 1.708 1.00 66.69 86 SER A N 1
ATOM 668 C CA . SER A 1 86 ? -8.092 -16.221 3.097 1.00 66.69 86 SER A CA 1
ATOM 669 C C . SER A 1 86 ? -7.404 -15.205 4.008 1.00 66.69 86 SER A C 1
ATOM 671 O O . SER A 1 86 ? -8.042 -14.667 4.913 1.00 66.69 86 SER A O 1
ATOM 673 N N . THR A 1 87 ? -6.132 -14.880 3.749 1.00 65.88 87 THR A N 1
ATOM 674 C CA . THR A 1 87 ? -5.451 -13.782 4.456 1.00 65.88 87 THR A CA 1
ATOM 675 C C . THR A 1 87 ? -5.922 -12.393 4.018 1.00 65.88 87 THR A C 1
ATOM 677 O O . THR A 1 87 ? -5.721 -11.429 4.755 1.00 65.88 87 THR A O 1
ATOM 680 N N . GLU A 1 88 ? -6.553 -12.276 2.845 1.00 55.19 88 GLU A N 1
ATOM 681 C CA . GLU A 1 88 ? -6.928 -11.001 2.224 1.00 55.19 88 GLU A CA 1
ATOM 682 C C . GLU A 1 88 ? -8.422 -10.726 2.126 1.00 55.19 88 GLU A C 1
ATOM 684 O O . GLU A 1 88 ? -8.791 -9.687 1.573 1.00 55.19 88 GLU A O 1
ATOM 689 N N . LYS A 1 89 ? -9.297 -11.566 2.694 1.00 53.28 89 LYS A N 1
ATOM 690 C CA . LYS A 1 89 ? -10.695 -11.172 2.895 1.00 53.28 89 LYS A CA 1
ATOM 691 C C . LYS A 1 89 ? -10.714 -9.863 3.678 1.00 53.28 89 LYS A C 1
ATOM 693 O O . LYS A 1 89 ? -10.573 -9.845 4.901 1.00 53.28 89 LYS A O 1
ATOM 698 N N . ILE A 1 90 ? -10.878 -8.765 2.932 1.00 54.03 90 ILE A N 1
ATOM 699 C CA . ILE A 1 90 ? -11.179 -7.433 3.434 1.00 54.03 90 ILE A CA 1
ATOM 700 C C . ILE A 1 90 ? -12.259 -7.670 4.473 1.00 54.03 90 ILE A C 1
ATOM 702 O O . ILE A 1 90 ? -13.261 -8.303 4.129 1.00 54.03 90 ILE A O 1
ATOM 706 N N . PRO A 1 91 ? -12.024 -7.267 5.728 1.00 57.31 91 PRO A N 1
ATOM 707 C CA . PRO A 1 91 ? -12.849 -7.681 6.836 1.00 57.31 91 PRO A CA 1
ATOM 708 C C . PRO A 1 91 ? -14.275 -7.228 6.555 1.00 57.31 91 PRO A C 1
ATOM 710 O O . PRO A 1 91 ? -14.615 -6.051 6.697 1.00 57.31 91 PRO A O 1
ATOM 713 N N . GLY A 1 92 ? -15.099 -8.177 6.105 1.00 60.69 92 GLY A N 1
ATOM 714 C CA . GLY A 1 92 ? -16.535 -8.048 6.180 1.00 60.69 92 GLY A CA 1
ATOM 715 C C . GLY A 1 92 ? -16.840 -7.694 7.626 1.00 60.69 92 GLY A C 1
ATOM 716 O O . GLY A 1 92 ? -16.117 -8.124 8.531 1.00 60.69 92 GLY A O 1
ATOM 717 N N . PRO A 1 93 ? -17.819 -6.827 7.867 1.00 66.62 93 PRO A N 1
ATOM 718 C CA . PRO A 1 93 ? -18.045 -6.397 9.221 1.00 66.62 93 PRO A CA 1
ATOM 719 C C . PRO A 1 93 ? -18.425 -7.655 10.045 1.00 66.62 93 PRO A C 1
ATOM 721 O O . PRO A 1 93 ? -19.105 -8.573 9.580 1.00 66.62 93 PRO A O 1
ATOM 724 N N . THR A 1 94 ? -17.787 -7.799 11.207 1.00 83.31 94 THR A N 1
ATOM 725 C CA . THR A 1 94 ? -17.966 -8.946 12.099 1.00 83.31 94 THR A CA 1
ATOM 726 C C . THR A 1 94 ? -18.421 -8.467 13.461 1.00 83.31 94 THR A C 1
ATOM 728 O O . THR A 1 94 ? -18.044 -7.401 13.949 1.00 83.31 94 THR A O 1
ATOM 731 N N . SER A 1 95 ? -19.247 -9.280 14.114 1.00 91.25 95 SER A N 1
ATOM 732 C CA . SER A 1 95 ? -19.732 -9.025 15.473 1.00 91.25 95 SER A CA 1
ATOM 733 C C . SER A 1 95 ? -18.730 -9.401 16.565 1.00 91.25 95 SER A C 1
ATOM 735 O O . SER A 1 95 ? -19.024 -9.224 17.749 1.00 91.25 95 SER A O 1
ATOM 737 N N . SER A 1 96 ? -17.543 -9.872 16.187 1.00 93.62 96 SER A N 1
ATOM 738 C CA . SER A 1 96 ? -16.541 -10.431 17.088 1.00 93.62 96 SER A CA 1
ATOM 739 C C . SER A 1 96 ? -15.282 -9.573 17.117 1.00 93.62 96 SER A C 1
ATOM 741 O O . SER A 1 96 ? -14.824 -9.064 16.096 1.00 93.62 96 SER A O 1
ATOM 743 N N . VAL A 1 97 ? -14.695 -9.433 18.300 1.00 93.81 97 VAL A N 1
ATOM 744 C CA . VAL A 1 97 ? -13.503 -8.624 18.546 1.00 93.81 97 VAL A CA 1
ATOM 745 C C . VAL A 1 97 ? -12.467 -9.468 19.269 1.00 93.81 97 VAL A C 1
ATOM 747 O O . VAL A 1 97 ? -12.779 -10.113 20.268 1.00 93.81 97 VAL A O 1
ATOM 750 N N . LYS A 1 98 ? -11.229 -9.437 18.782 1.00 94.25 98 LYS A N 1
ATOM 751 C CA . LYS A 1 98 ? -10.061 -10.023 19.428 1.00 94.25 98 LYS A CA 1
ATOM 752 C C . LYS A 1 98 ? -9.296 -8.936 20.173 1.00 94.25 98 LYS A C 1
ATOM 754 O O . LYS A 1 98 ? -8.999 -7.874 19.635 1.00 94.25 98 LYS A O 1
ATOM 759 N N . VAL A 1 99 ? -8.959 -9.228 21.417 1.00 94.50 99 VAL A N 1
ATOM 760 C CA . VAL A 1 99 ? -8.242 -8.340 22.327 1.00 94.50 99 VAL A CA 1
ATOM 761 C C . VAL A 1 99 ? -6.936 -9.025 22.703 1.00 94.50 99 VAL A C 1
ATOM 763 O O . VAL A 1 99 ? -6.945 -10.174 23.143 1.00 94.50 99 VAL A O 1
ATOM 766 N N . VAL A 1 100 ? -5.815 -8.336 22.511 1.00 93.75 100 VAL A N 1
ATOM 767 C CA . VAL A 1 100 ? -4.456 -8.863 22.697 1.00 93.75 100 VAL A CA 1
ATOM 768 C C . VAL A 1 100 ? -3.720 -8.047 23.762 1.00 93.75 100 VAL A C 1
ATOM 770 O O . VAL A 1 100 ? -4.002 -6.862 23.933 1.00 93.75 100 VAL A O 1
ATOM 773 N N . ASN A 1 101 ? -2.764 -8.672 24.458 1.00 93.19 101 ASN A N 1
ATOM 774 C CA . ASN A 1 101 ? -1.927 -8.074 25.509 1.00 93.19 101 ASN A CA 1
ATOM 775 C C . ASN A 1 101 ? -2.692 -7.655 26.775 1.00 93.19 101 ASN A C 1
ATOM 777 O O . ASN A 1 101 ? -2.386 -6.635 27.399 1.00 93.19 101 ASN A O 1
ATOM 781 N N . ILE A 1 102 ? -3.681 -8.449 27.188 1.00 93.19 102 ILE A N 1
ATOM 782 C CA . ILE A 1 102 ? -4.439 -8.172 28.412 1.00 93.19 102 ILE A CA 1
ATOM 783 C C . ILE A 1 102 ? -3.556 -8.472 29.642 1.00 93.19 102 ILE A C 1
ATOM 785 O O . ILE A 1 102 ? -2.979 -9.559 29.730 1.00 93.19 102 ILE A O 1
ATOM 789 N N . PRO A 1 103 ? -3.430 -7.553 30.620 1.00 92.62 103 PRO A N 1
ATOM 790 C CA . PRO A 1 103 ? -2.744 -7.846 31.878 1.00 92.62 103 PRO A CA 1
ATOM 791 C C . PRO A 1 103 ? -3.377 -9.042 32.601 1.00 92.62 103 PRO A C 1
ATOM 793 O O . PRO A 1 103 ? -4.596 -9.092 32.737 1.00 92.62 103 PRO A O 1
ATOM 796 N N . VAL A 1 104 ? -2.560 -9.957 33.134 1.00 90.00 104 VAL A N 1
ATOM 797 C CA . VAL A 1 104 ? -3.024 -11.193 33.811 1.00 90.00 104 VAL A CA 1
ATOM 798 C C . VAL A 1 104 ? -4.025 -10.904 34.932 1.00 90.00 104 VAL A C 1
ATOM 800 O O . VAL A 1 104 ? -5.060 -11.554 35.018 1.00 90.00 104 VAL A O 1
ATOM 803 N N . ARG A 1 105 ? -3.790 -9.846 35.714 1.00 91.00 105 ARG A N 1
ATOM 804 C CA . ARG A 1 105 ? -4.702 -9.385 36.777 1.00 91.00 105 ARG A CA 1
ATOM 805 C C . ARG A 1 105 ? -6.110 -8.998 36.299 1.00 91.00 105 ARG A C 1
ATOM 807 O O . ARG A 1 105 ? -7.042 -8.990 37.092 1.00 91.00 105 ARG A O 1
ATOM 814 N N . ASN A 1 106 ? -6.260 -8.678 35.015 1.00 89.38 106 ASN A N 1
ATOM 815 C CA . ASN A 1 106 ? -7.501 -8.187 34.422 1.00 89.38 106 ASN A CA 1
ATOM 816 C C . ASN A 1 106 ? -8.181 -9.230 33.515 1.00 89.38 106 ASN A C 1
ATOM 818 O O . ASN A 1 106 ? -9.188 -8.924 32.882 1.00 89.38 106 ASN A O 1
ATOM 822 N N . LEU A 1 107 ? -7.658 -10.461 33.465 1.00 89.69 107 LEU A N 1
ATOM 823 C CA . LEU A 1 107 ? -8.215 -11.590 32.708 1.00 89.69 107 LEU A CA 1
ATOM 824 C C . LEU A 1 107 ? -9.358 -12.307 33.455 1.00 89.69 107 LEU A C 1
ATOM 826 O O . LEU A 1 107 ? -9.607 -13.489 33.234 1.00 89.69 107 LEU A O 1
ATOM 830 N N . SER A 1 108 ? -10.071 -11.601 34.336 1.00 90.62 108 SER A N 1
ATOM 831 C CA . SER A 1 108 ? -11.245 -12.126 35.033 1.00 90.62 108 SER A CA 1
ATOM 832 C C . SER A 1 108 ? -12.545 -11.762 34.309 1.00 90.62 108 SER A C 1
ATOM 834 O O . SER A 1 108 ? -12.642 -10.747 33.609 1.00 90.62 108 SER A O 1
ATOM 836 N N . ARG A 1 109 ? -13.571 -12.602 34.500 1.00 90.75 109 ARG A N 1
ATOM 837 C CA . ARG A 1 109 ? -14.906 -12.446 33.899 1.00 90.75 109 ARG A CA 1
ATOM 838 C C . ARG A 1 109 ? -15.480 -11.050 34.107 1.00 90.75 109 ARG A C 1
ATOM 840 O O . ARG A 1 109 ? -15.939 -10.426 33.151 1.00 90.75 109 ARG A O 1
ATOM 847 N N . ASP A 1 110 ? -15.448 -10.577 35.346 1.00 91.62 110 ASP A N 1
ATOM 848 C CA . ASP A 1 110 ? -16.110 -9.335 35.741 1.00 91.62 110 ASP A CA 1
ATOM 849 C C . ASP A 1 110 ? -15.384 -8.109 35.198 1.00 91.62 110 ASP A C 1
ATOM 851 O O . ASP A 1 110 ? -16.030 -7.157 34.764 1.00 91.62 110 ASP A O 1
ATOM 855 N N . GLN A 1 111 ? -14.051 -8.162 35.126 1.00 92.56 111 GLN A N 1
ATOM 856 C CA . GLN A 1 111 ? -13.238 -7.083 34.567 1.00 92.56 111 GLN A CA 1
ATOM 857 C C . GLN A 1 111 ? -13.471 -6.938 33.065 1.00 92.56 111 GLN A C 1
ATOM 859 O O . GLN A 1 111 ? -13.736 -5.839 32.580 1.00 92.56 111 GLN A O 1
ATOM 864 N N . ILE A 1 112 ? -13.445 -8.045 32.320 1.00 92.19 112 ILE A N 1
ATOM 865 C CA . ILE A 1 112 ? -13.712 -8.027 30.877 1.00 92.19 112 ILE A CA 1
ATOM 866 C C . ILE A 1 112 ? -15.149 -7.602 30.604 1.00 92.19 112 ILE A C 1
ATOM 868 O O . ILE A 1 112 ? -15.383 -6.703 29.797 1.00 92.19 112 ILE A O 1
ATOM 872 N N . ARG A 1 113 ? -16.123 -8.154 31.330 1.00 93.25 113 ARG A N 1
ATOM 873 C CA . ARG A 1 113 ? -17.517 -7.732 31.188 1.00 93.25 113 ARG A CA 1
ATOM 874 C C . ARG A 1 113 ? -17.682 -6.245 31.501 1.00 93.25 113 ARG A C 1
ATOM 876 O O . ARG A 1 113 ? -18.347 -5.555 30.738 1.00 93.25 113 ARG A O 1
ATOM 883 N N . GLY A 1 114 ? -17.070 -5.742 32.571 1.00 92.25 114 GLY A N 1
ATOM 884 C CA . GLY A 1 114 ? -17.141 -4.337 32.974 1.00 92.25 114 GLY A CA 1
ATOM 885 C C . GLY A 1 114 ? -16.551 -3.384 31.936 1.00 92.25 114 GLY A C 1
ATOM 886 O O . GLY A 1 114 ? -17.176 -2.378 31.612 1.00 92.25 114 GLY A O 1
ATOM 887 N N . GLN A 1 115 ? -15.396 -3.730 31.364 1.00 93.19 115 GLN A N 1
ATOM 888 C CA . GLN A 1 115 ? -14.714 -2.905 30.364 1.00 93.19 115 GLN A CA 1
ATOM 889 C C . GLN A 1 115 ? -15.403 -2.922 28.997 1.00 93.19 115 GLN A C 1
ATOM 891 O O . GLN A 1 115 ? -15.419 -1.901 28.315 1.00 93.19 115 GLN A O 1
ATOM 896 N N . PHE A 1 116 ? -15.989 -4.054 28.592 1.00 94.06 116 PHE A N 1
ATOM 897 C CA . PHE A 1 116 ? -16.603 -4.189 27.267 1.00 94.06 116 PHE A CA 1
ATOM 898 C C . PHE A 1 116 ? -18.111 -3.885 27.230 1.00 94.06 116 PHE A C 1
ATOM 900 O O . PHE A 1 116 ? -18.660 -3.593 26.166 1.00 94.06 116 PHE A O 1
ATOM 907 N N . LYS A 1 117 ? -18.787 -3.856 28.387 1.00 93.69 117 LYS A N 1
ATOM 908 C CA . LYS A 1 117 ? -20.210 -3.488 28.518 1.00 93.69 117 LYS A CA 1
ATOM 909 C C . LYS A 1 117 ? -20.574 -2.105 27.944 1.00 93.69 117 LYS A C 1
ATOM 911 O O . LYS A 1 117 ? -21.638 -2.016 27.332 1.00 93.69 117 LYS A O 1
ATOM 916 N N . PRO A 1 118 ? -19.757 -1.038 28.072 1.00 93.62 118 PRO A N 1
ATOM 917 C CA . PRO A 1 118 ? -20.070 0.270 27.488 1.00 93.62 118 PRO A CA 1
ATOM 918 C C . PRO A 1 118 ? -20.184 0.263 25.957 1.00 93.62 118 PRO A C 1
ATOM 920 O O . PRO A 1 118 ? -20.879 1.106 25.391 1.00 93.62 118 PRO A O 1
ATOM 923 N N . PHE A 1 119 ? -19.533 -0.681 25.267 1.00 93.31 119 PHE A N 1
ATOM 924 C CA . PHE A 1 119 ? -19.574 -0.757 23.803 1.00 93.31 119 PHE A CA 1
ATOM 925 C C . PHE A 1 119 ? -20.826 -1.474 23.280 1.00 93.31 119 PHE A C 1
ATOM 927 O O . PHE A 1 119 ? -21.297 -1.162 22.175 1.00 93.31 119 PHE A O 1
ATOM 934 N N . GLY A 1 120 ? -21.393 -2.394 24.070 1.00 93.06 120 GLY A N 1
ATOM 935 C CA . GLY A 1 120 ? -22.647 -3.077 23.765 1.00 93.06 120 GLY A CA 1
ATOM 936 C C . GLY A 1 120 ? -22.897 -4.352 24.574 1.00 93.06 120 GLY A C 1
ATOM 937 O O . GLY A 1 120 ? -22.125 -4.724 25.454 1.00 93.06 120 GLY A O 1
ATOM 938 N N . SER A 1 121 ? -23.994 -5.043 24.242 1.00 94.06 121 SER A N 1
ATOM 939 C CA . SER A 1 121 ? -24.339 -6.330 24.857 1.00 94.06 121 SER A CA 1
ATOM 940 C C . SER A 1 121 ? -23.439 -7.451 24.328 1.00 94.06 121 SER A C 1
ATOM 942 O O . SER A 1 121 ? -23.406 -7.709 23.118 1.00 94.06 121 SER A O 1
ATOM 944 N N . ILE A 1 122 ? -22.715 -8.097 25.242 1.00 94.56 122 ILE A N 1
ATOM 945 C CA . ILE A 1 122 ? -21.808 -9.216 24.967 1.00 94.56 122 ILE A CA 1
ATOM 946 C C . ILE A 1 122 ? -22.641 -10.496 24.881 1.00 94.56 122 ILE A C 1
ATOM 948 O O . ILE A 1 122 ? -23.301 -10.866 25.850 1.00 94.56 122 ILE A O 1
ATOM 952 N N . LYS A 1 123 ? -22.589 -11.165 23.729 1.00 93.19 123 LYS A N 1
ATOM 953 C CA . LYS A 1 123 ? -23.246 -12.451 23.476 1.00 93.19 123 LYS A CA 1
ATOM 954 C C . LYS A 1 123 ? -22.410 -13.611 24.009 1.00 93.19 123 LYS A C 1
ATOM 956 O O . LYS A 1 123 ? -22.952 -14.523 24.620 1.00 93.19 123 LYS A O 1
ATOM 961 N N . TYR A 1 124 ? -21.104 -13.578 23.756 1.00 91.75 124 TYR A N 1
ATOM 962 C CA . TYR A 1 124 ? -20.200 -14.684 24.053 1.00 91.75 124 TYR A CA 1
ATOM 963 C C . TYR A 1 124 ? -18.784 -14.166 24.318 1.00 91.75 124 TYR A C 1
ATOM 965 O O . TYR A 1 124 ? -18.353 -13.199 23.689 1.00 91.75 124 TYR A O 1
ATOM 973 N N . CYS A 1 125 ? -18.049 -14.790 25.239 1.00 93.69 125 CYS A N 1
ATOM 974 C CA . CYS A 1 125 ? -16.660 -14.421 25.511 1.00 93.69 125 CYS A CA 1
ATOM 975 C C . CYS A 1 125 ? -15.800 -15.640 25.848 1.00 93.69 125 CYS A C 1
ATOM 977 O O . CYS A 1 125 ? -16.104 -16.389 26.783 1.00 93.69 125 CYS A O 1
ATOM 979 N N . LYS A 1 126 ? -14.678 -15.761 25.138 1.00 94.50 126 LYS A N 1
ATOM 980 C CA . LYS A 1 126 ? -13.630 -16.763 25.357 1.00 94.50 126 LYS A CA 1
ATOM 981 C C . LYS A 1 126 ? -12.308 -16.085 25.675 1.00 94.50 126 LYS A C 1
ATOM 983 O O . LYS A 1 126 ? -12.014 -15.016 25.143 1.00 94.50 126 LYS A O 1
ATOM 988 N N . ILE A 1 127 ? -11.509 -16.708 26.531 1.00 94.19 127 ILE A N 1
ATOM 989 C CA . ILE A 1 127 ? -10.237 -16.149 26.988 1.00 94.19 127 ILE A CA 1
ATOM 990 C C . ILE A 1 127 ? -9.136 -17.198 26.920 1.00 94.19 127 ILE A C 1
ATOM 992 O O . ILE A 1 127 ? -9.293 -18.311 27.411 1.00 94.19 127 ILE A O 1
ATOM 996 N N . SER A 1 128 ? -7.987 -16.806 26.383 1.00 93.00 128 SER A N 1
ATOM 997 C CA . SER A 1 128 ? -6.738 -17.553 26.460 1.00 93.00 128 SER A CA 1
ATOM 998 C C . SER A 1 128 ? -5.818 -16.895 27.487 1.00 93.00 128 SER A C 1
ATOM 1000 O O . SER A 1 128 ? -5.227 -15.844 27.225 1.00 93.00 128 SER A O 1
ATOM 1002 N N . ILE A 1 129 ? -5.697 -17.505 28.670 1.00 91.00 129 ILE A N 1
ATOM 1003 C CA . ILE A 1 129 ? -4.823 -17.003 29.745 1.00 91.00 129 ILE A CA 1
ATOM 1004 C C . ILE A 1 129 ? -3.353 -17.090 29.313 1.00 91.00 129 ILE A C 1
ATOM 1006 O O . ILE A 1 129 ? -2.599 -16.140 29.515 1.00 91.00 129 ILE A O 1
ATOM 1010 N N . GLN A 1 130 ? -2.969 -18.185 28.644 1.00 89.56 130 GLN A N 1
ATOM 1011 C CA . GLN A 1 130 ? -1.602 -18.422 28.168 1.00 89.56 130 GLN A CA 1
ATOM 1012 C C . GLN A 1 130 ? -1.145 -17.341 27.183 1.00 89.56 130 GLN A C 1
ATOM 1014 O O . GLN A 1 130 ? -0.107 -16.713 27.377 1.00 89.56 130 GLN A O 1
ATOM 1019 N N . LYS A 1 131 ? -1.961 -17.067 26.157 1.00 91.25 131 LYS A N 1
ATOM 1020 C CA . LYS A 1 131 ? -1.650 -16.068 25.122 1.00 91.25 131 LYS A CA 1
ATOM 1021 C C . LYS A 1 131 ? -2.024 -14.640 25.532 1.00 91.25 131 LYS A C 1
ATOM 1023 O O . LYS A 1 131 ? -1.757 -13.708 24.778 1.00 91.25 131 LYS A O 1
ATOM 1028 N N . ARG A 1 132 ? -2.642 -14.456 26.706 1.00 93.56 132 ARG A N 1
ATOM 1029 C CA . ARG A 1 132 ? -3.179 -13.178 27.211 1.00 93.56 132 ARG A CA 1
ATOM 1030 C C . ARG A 1 132 ? -4.121 -12.492 26.219 1.00 93.56 132 ARG A C 1
ATOM 1032 O O . ARG A 1 132 ? -4.022 -11.288 25.960 1.00 93.56 132 ARG A O 1
ATOM 1039 N N . GLN A 1 133 ? -5.019 -13.286 25.644 1.00 94.38 133 GLN A N 1
ATOM 1040 C CA . GLN A 1 133 ? -5.954 -12.868 24.603 1.00 94.38 133 GLN A CA 1
ATOM 1041 C C . GLN A 1 133 ? -7.394 -13.150 25.020 1.00 94.38 133 GLN A C 1
ATOM 1043 O O . GLN A 1 133 ? -7.662 -14.116 25.728 1.00 94.38 133 GLN A O 1
ATOM 1048 N N . ALA A 1 134 ? -8.328 -12.337 24.542 1.00 94.94 134 ALA A N 1
ATOM 1049 C CA . ALA A 1 134 ? -9.754 -12.602 24.674 1.00 94.94 134 ALA A CA 1
ATOM 1050 C C . ALA A 1 134 ? -10.464 -12.374 23.341 1.00 94.94 134 ALA A C 1
ATOM 1052 O O . ALA A 1 134 ? -10.105 -11.470 22.588 1.00 94.94 134 ALA A O 1
ATOM 1053 N N . VAL A 1 135 ? -11.484 -13.180 23.067 1.00 94.88 135 VAL A N 1
ATOM 1054 C CA . VAL A 1 135 ? -12.414 -12.977 21.957 1.00 94.88 135 VAL A CA 1
ATOM 1055 C C . VAL A 1 135 ? -13.785 -12.684 22.541 1.00 94.88 135 VAL A C 1
ATOM 1057 O O . VAL A 1 135 ? -14.338 -13.488 23.293 1.00 94.88 135 VAL A O 1
ATOM 1060 N N . VAL A 1 136 ? -14.318 -11.518 22.192 1.00 95.00 136 VAL A N 1
ATOM 1061 C CA . VAL A 1 136 ? -15.608 -11.006 22.650 1.00 95.00 136 VAL A CA 1
ATOM 1062 C C . VAL A 1 136 ? -16.538 -10.906 21.450 1.00 95.00 136 VAL A C 1
ATOM 1064 O O . VAL A 1 136 ? -16.273 -10.153 20.515 1.00 95.00 136 VAL A O 1
ATOM 1067 N N . GLN A 1 137 ? -17.640 -11.645 21.480 1.00 94.88 137 GLN A N 1
ATOM 1068 C CA . GLN A 1 137 ? -18.710 -11.547 20.497 1.00 94.88 137 GLN A CA 1
ATOM 1069 C C . GLN A 1 137 ? -19.835 -10.682 21.040 1.00 94.88 137 GLN A C 1
ATOM 1071 O O . GLN A 1 137 ? -20.351 -10.917 22.134 1.00 94.88 137 GLN A O 1
ATOM 1076 N N . TYR A 1 138 ? -20.258 -9.710 20.248 1.00 95.19 138 TYR A N 1
ATOM 1077 C CA . TYR A 1 138 ? -21.404 -8.863 20.534 1.00 95.19 138 TYR A CA 1
ATOM 1078 C C . TYR A 1 138 ? -22.660 -9.372 19.828 1.00 95.19 138 TYR A C 1
ATOM 1080 O O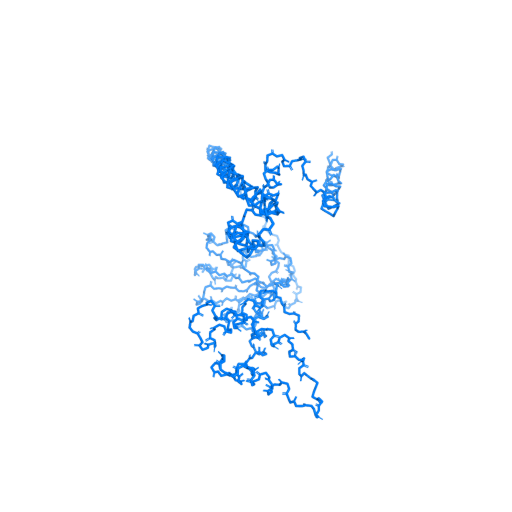 . TYR A 1 138 ? -22.594 -10.097 18.840 1.00 95.19 138 TYR A O 1
ATOM 1088 N N . HIS A 1 139 ? -23.827 -8.939 20.306 1.00 93.50 139 HIS A N 1
ATOM 1089 C CA . HIS A 1 139 ? -25.079 -9.147 19.569 1.00 93.50 139 HIS A CA 1
ATOM 1090 C C . HIS A 1 139 ? -25.132 -8.351 18.259 1.00 93.50 139 HIS A C 1
ATOM 1092 O O . HIS A 1 139 ? -25.688 -8.827 17.277 1.00 93.50 139 HIS A O 1
ATOM 1098 N N . ASN A 1 140 ? -24.536 -7.154 18.248 1.00 93.06 140 ASN A N 1
ATOM 1099 C CA . ASN A 1 140 ? -24.536 -6.262 17.096 1.00 93.06 140 ASN A CA 1
ATOM 1100 C C . ASN A 1 140 ? -23.109 -6.004 16.623 1.00 93.06 140 ASN A C 1
ATOM 1102 O O . ASN A 1 140 ? -22.229 -5.638 17.401 1.00 93.06 140 ASN A O 1
ATOM 1106 N N . GLU A 1 141 ? -22.925 -6.068 15.316 1.00 91.62 141 GLU A N 1
ATOM 1107 C CA . GLU A 1 141 ? -21.693 -5.715 14.616 1.00 91.62 141 GLU A CA 1
ATOM 1108 C C . GLU A 1 141 ? -21.229 -4.274 14.865 1.00 91.62 141 GLU A C 1
ATOM 1110 O O . GLU A 1 141 ? -20.045 -4.007 15.071 1.00 91.62 141 GLU A O 1
ATOM 1115 N N . SER A 1 142 ? -22.168 -3.329 14.958 1.00 92.38 142 SER A N 1
ATOM 1116 C CA . SER A 1 142 ? -21.833 -1.936 15.276 1.00 92.38 142 SER A CA 1
ATOM 1117 C C . SER A 1 142 ? -21.123 -1.782 16.629 1.00 92.38 142 SER A C 1
ATOM 1119 O O . SER A 1 142 ? -20.341 -0.846 16.796 1.00 92.38 142 SER A O 1
ATOM 1121 N N . CYS A 1 143 ? -21.347 -2.694 17.585 1.00 93.94 143 CYS A N 1
ATOM 1122 C CA . CYS A 1 143 ? -20.644 -2.703 18.871 1.00 93.94 143 CYS A CA 1
ATOM 1123 C C . CYS A 1 143 ? -19.169 -3.074 18.697 1.00 93.94 143 CYS A C 1
ATOM 1125 O O . CYS A 1 143 ? -18.307 -2.414 19.277 1.00 93.94 143 CYS A O 1
ATOM 1127 N N . ALA A 1 144 ? -18.879 -4.072 17.858 1.00 93.25 144 ALA A N 1
ATOM 1128 C CA . ALA A 1 144 ? -17.518 -4.498 17.555 1.00 93.25 144 ALA A CA 1
ATOM 1129 C C . ALA A 1 144 ? -16.715 -3.365 16.894 1.00 93.25 144 ALA A C 1
ATOM 1131 O O . ALA A 1 144 ? -15.611 -3.043 17.332 1.00 93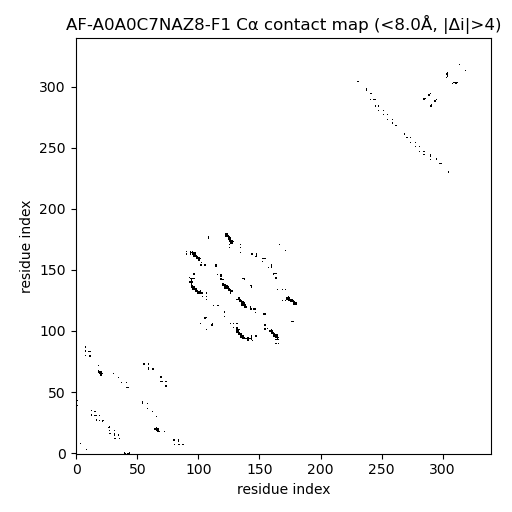.25 144 ALA A O 1
ATOM 1132 N N . ILE A 1 145 ? -17.321 -2.671 15.925 1.00 91.31 145 ILE A N 1
ATOM 1133 C CA . ILE A 1 145 ? -16.711 -1.513 15.251 1.00 91.31 145 ILE A CA 1
ATOM 1134 C C . ILE A 1 145 ? -16.495 -0.337 16.219 1.00 91.31 145 ILE A C 1
ATOM 1136 O O . ILE A 1 145 ? -15.486 0.363 16.134 1.00 91.31 145 ILE A O 1
ATOM 1140 N N . ARG A 1 146 ? -17.431 -0.080 17.145 1.00 92.25 146 ARG A N 1
ATOM 1141 C CA . ARG A 1 146 ? -17.243 0.958 18.177 1.00 92.25 146 ARG A CA 1
ATOM 1142 C C . ARG A 1 146 ? -16.097 0.613 19.120 1.00 92.25 146 ARG A C 1
ATOM 1144 O O . ARG A 1 146 ? -15.334 1.502 19.472 1.00 92.25 146 ARG A O 1
ATOM 1151 N N . CYS A 1 147 ? -15.979 -0.657 19.494 1.00 92.94 147 CYS A N 1
ATOM 1152 C CA . CYS A 1 147 ? -14.926 -1.147 20.373 1.00 92.94 147 CYS A CA 1
ATOM 1153 C C . CYS A 1 147 ? -13.532 -0.983 19.749 1.00 92.94 147 CYS A C 1
ATOM 1155 O O . CYS A 1 147 ? -12.604 -0.579 20.439 1.00 92.94 147 CYS A O 1
ATOM 1157 N N . THR A 1 148 ? -13.379 -1.255 18.451 1.00 91.31 148 THR A N 1
ATOM 1158 C CA . THR A 1 148 ? -12.082 -1.142 17.756 1.00 91.31 148 THR A CA 1
ATOM 1159 C C . THR A 1 148 ? -11.686 0.305 17.477 1.00 91.31 148 THR A C 1
ATOM 1161 O O . THR A 1 148 ? -10.506 0.635 17.474 1.00 91.31 148 THR A O 1
ATOM 1164 N N . LYS A 1 149 ? -12.668 1.192 17.278 1.00 90.12 149 LYS A N 1
ATOM 1165 C CA . LYS A 1 149 ? -12.442 2.635 17.085 1.00 90.12 149 LYS A CA 1
ATOM 1166 C C . LYS A 1 149 ? -12.291 3.416 18.389 1.00 90.12 149 LYS A C 1
ATOM 1168 O O . LYS A 1 149 ? -12.040 4.621 18.343 1.00 90.12 149 LYS A O 1
ATOM 1173 N N . ALA A 1 150 ? -12.490 2.777 19.537 1.00 86.81 150 ALA A N 1
ATOM 1174 C CA . ALA A 1 150 ? -12.390 3.444 20.820 1.00 86.81 150 ALA A CA 1
ATOM 1175 C C . ALA A 1 150 ? -10.929 3.820 21.105 1.00 86.81 150 ALA A C 1
ATOM 1177 O O . ALA A 1 150 ? -10.057 2.964 21.189 1.00 86.81 150 ALA A O 1
ATOM 1178 N N . THR A 1 151 ? -10.667 5.112 21.297 1.00 76.25 151 THR A N 1
ATOM 1179 C CA . THR A 1 151 ? -9.358 5.629 21.736 1.00 76.25 151 THR A CA 1
ATOM 1180 C C . THR A 1 151 ? -9.145 5.491 23.246 1.00 76.25 151 THR A C 1
ATOM 1182 O O . THR A 1 151 ? -8.115 5.908 23.775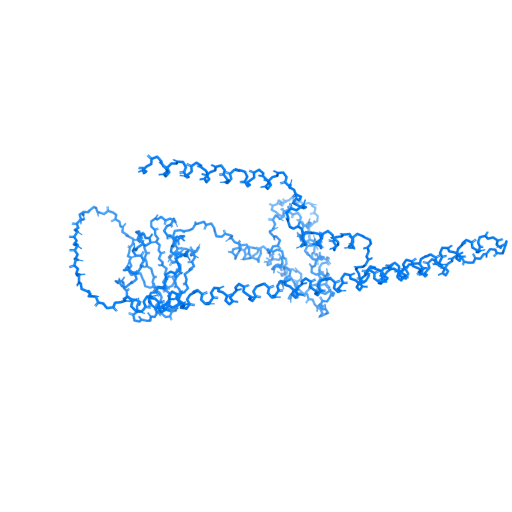 1.00 76.25 151 THR A O 1
ATOM 1185 N N . SER A 1 152 ? -10.125 4.935 23.963 1.00 80.75 152 SER A N 1
ATOM 1186 C CA . SER A 1 152 ? -10.057 4.725 25.404 1.00 80.75 152 SER A CA 1
ATOM 1187 C C . SER A 1 152 ? -9.024 3.661 25.748 1.00 80.75 152 SER A C 1
ATOM 1189 O O . SER A 1 152 ? -9.026 2.574 25.174 1.00 80.75 152 SER A O 1
ATOM 1191 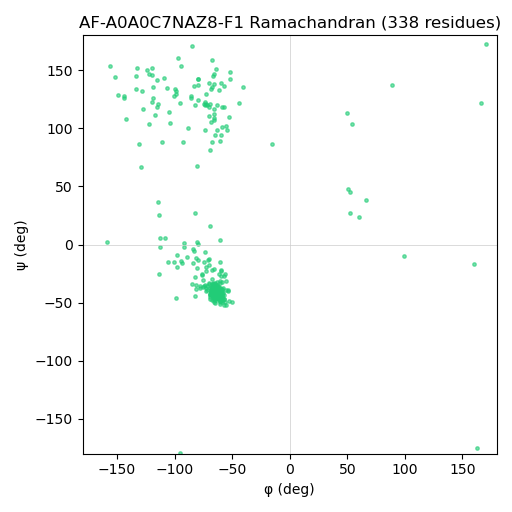N N . VAL A 1 153 ? -8.194 3.952 26.748 1.00 81.06 153 VAL A N 1
ATOM 1192 C CA . VAL A 1 153 ? -7.266 2.977 27.315 1.00 81.06 153 VAL A CA 1
ATOM 1193 C C . VAL A 1 153 ? -8.072 1.867 27.989 1.00 81.06 153 VAL A C 1
ATOM 1195 O O . VAL A 1 153 ? -8.718 2.091 29.010 1.00 81.06 153 VAL A O 1
ATOM 1198 N N . ILE A 1 154 ? -8.029 0.663 27.428 1.00 84.00 154 ILE A N 1
ATOM 1199 C CA . ILE A 1 154 ? -8.694 -0.506 28.004 1.00 84.00 154 ILE A CA 1
ATOM 1200 C C . ILE A 1 154 ? -7.772 -1.084 29.081 1.00 84.00 154 ILE A C 1
ATOM 1202 O O . ILE A 1 154 ? -6.558 -1.170 28.892 1.00 84.00 154 ILE A O 1
ATOM 1206 N N . PHE A 1 155 ? -8.326 -1.456 30.238 1.00 86.56 155 PHE A N 1
ATOM 1207 C CA . PHE A 1 155 ? -7.564 -2.038 31.355 1.00 86.56 155 PHE A CA 1
ATOM 1208 C C . PHE A 1 155 ? -6.449 -1.144 31.930 1.00 86.56 155 PHE A C 1
ATOM 1210 O O . PHE A 1 155 ? -5.498 -1.663 32.521 1.00 86.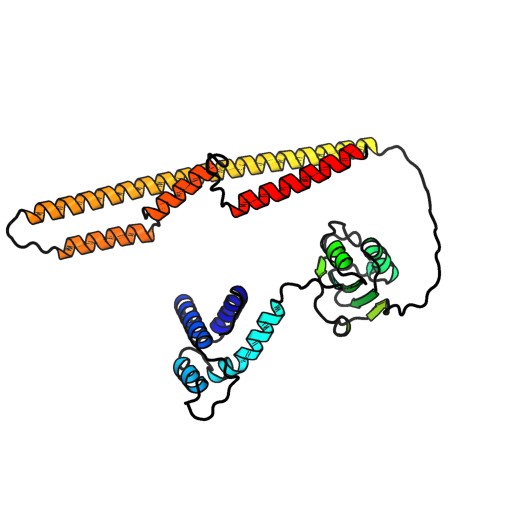56 155 PHE A O 1
ATOM 1217 N N . ASN A 1 156 ? -6.541 0.182 31.755 1.00 85.25 156 ASN A N 1
ATOM 1218 C CA . ASN A 1 156 ? -5.473 1.136 32.089 1.00 85.25 156 ASN A CA 1
ATOM 1219 C C . ASN A 1 156 ? -4.115 0.768 31.451 1.00 85.25 156 ASN A C 1
ATOM 1221 O O . ASN A 1 156 ? -3.060 1.103 31.985 1.00 85.25 156 ASN A O 1
ATOM 1225 N N . ASN A 1 157 ? -4.131 0.065 30.312 1.00 84.31 157 ASN A N 1
ATOM 1226 C CA . ASN A 1 157 ? -2.943 -0.329 29.574 1.00 84.31 157 ASN A CA 1
ATOM 1227 C C . ASN A 1 157 ? -3.049 0.095 28.100 1.00 84.31 157 ASN A C 1
ATOM 1229 O O . ASN A 1 157 ? -3.889 -0.397 27.352 1.00 84.31 157 ASN A O 1
ATOM 1233 N N . ARG A 1 158 ? -2.151 0.988 27.670 1.00 83.56 158 ARG A N 1
ATOM 1234 C CA . ARG A 1 158 ? -2.093 1.493 26.286 1.00 83.56 158 ARG A CA 1
ATOM 1235 C C . ARG A 1 158 ? -1.620 0.462 25.255 1.00 83.56 158 ARG A C 1
ATOM 1237 O O . ARG A 1 158 ? -1.724 0.717 24.065 1.00 83.56 158 ARG A O 1
ATOM 1244 N N . PHE A 1 159 ? -1.070 -0.666 25.702 1.00 86.38 159 PHE A N 1
ATOM 1245 C CA . PHE A 1 159 ? -0.552 -1.724 24.829 1.00 86.38 159 PHE A CA 1
ATOM 1246 C C . PHE A 1 159 ? -1.587 -2.807 24.504 1.00 86.38 159 PHE A C 1
ATOM 1248 O O . PHE A 1 159 ? -1.279 -3.737 23.755 1.00 86.38 159 PHE A O 1
ATOM 1255 N N . VAL A 1 160 ? -2.796 -2.709 25.067 1.00 91.81 160 VAL A N 1
ATOM 1256 C CA . VAL A 1 160 ? -3.905 -3.601 24.718 1.00 91.81 160 VAL A CA 1
ATOM 1257 C C . VAL A 1 160 ? -4.354 -3.265 23.302 1.00 91.81 160 VAL A C 1
ATOM 1259 O O . VAL A 1 160 ? -4.795 -2.148 23.035 1.00 91.81 160 VAL A O 1
ATOM 1262 N N . LYS A 1 161 ? -4.242 -4.236 22.396 1.00 92.31 161 LYS A N 1
ATOM 1263 C CA . LYS A 1 161 ? -4.647 -4.079 20.996 1.00 92.31 161 LYS A CA 1
ATOM 1264 C C . LYS A 1 161 ? -6.017 -4.707 20.794 1.00 92.31 161 LYS A C 1
ATOM 1266 O O . LYS A 1 161 ? -6.257 -5.821 21.258 1.00 92.31 161 LYS A O 1
ATOM 1271 N N . VAL A 1 162 ? -6.901 -3.995 20.105 1.00 93.19 162 VAL A N 1
ATOM 1272 C CA . VAL A 1 162 ? -8.259 -4.450 19.796 1.00 93.19 162 VAL A CA 1
ATOM 1273 C C . VAL A 1 162 ? -8.424 -4.515 18.290 1.00 93.19 162 VAL A C 1
ATOM 1275 O O . VAL A 1 162 ? -8.253 -3.515 17.598 1.00 93.19 162 VAL A O 1
ATOM 1278 N N . GLU A 1 163 ? -8.768 -5.691 17.787 1.00 91.94 163 GLU A N 1
ATOM 1279 C CA . GLU A 1 163 ? -8.908 -5.969 16.361 1.00 91.94 163 GLU A CA 1
ATOM 1280 C C . GLU A 1 163 ? -10.221 -6.706 16.102 1.00 91.94 163 GLU A C 1
ATOM 1282 O O . GLU A 1 163 ? -10.731 -7.417 16.966 1.00 91.94 163 GLU A O 1
ATOM 1287 N N . LEU A 1 164 ? -10.790 -6.549 14.909 1.00 91.25 164 LEU A N 1
ATOM 1288 C CA . LEU A 1 164 ? -11.940 -7.358 14.506 1.00 91.25 164 LEU A CA 1
ATOM 1289 C C . LEU A 1 164 ? -11.506 -8.819 14.338 1.00 91.25 164 LEU A C 1
ATOM 1291 O O . LEU A 1 164 ? -10.456 -9.104 13.760 1.00 91.25 164 LEU A O 1
ATOM 1295 N N . PHE A 1 165 ? -12.312 -9.742 14.856 1.00 89.38 165 PHE A N 1
ATOM 1296 C CA . PHE A 1 165 ? -12.075 -11.177 14.745 1.00 89.38 165 PHE A CA 1
ATOM 1297 C C . PHE A 1 165 ? -12.957 -11.758 13.641 1.00 89.38 165 PHE A C 1
ATOM 1299 O O . PHE A 1 165 ? -14.169 -11.547 13.647 1.00 89.38 165 PHE A O 1
ATOM 1306 N N . HIS A 1 166 ? -12.344 -12.490 12.710 1.00 82.50 166 HIS A N 1
ATOM 1307 C CA . HIS A 1 166 ? -13.016 -13.041 11.523 1.00 82.50 166 HIS A CA 1
ATOM 1308 C C . HIS A 1 166 ? -13.106 -14.570 11.526 1.00 82.50 166 HIS A C 1
ATOM 1310 O O . HIS A 1 166 ? -13.672 -15.141 10.602 1.00 82.50 166 HIS A O 1
ATOM 1316 N N . GLY A 1 167 ? -12.553 -15.232 12.545 1.00 80.81 167 GLY A N 1
ATOM 1317 C CA . GLY A 1 167 ? -12.657 -16.681 12.701 1.00 80.81 167 GLY A CA 1
ATOM 1318 C C . GLY A 1 167 ? -13.945 -17.104 13.404 1.00 80.81 167 GLY A C 1
ATOM 1319 O O . GLY A 1 167 ? -14.658 -16.280 13.991 1.00 80.81 167 GLY A O 1
ATOM 1320 N N . ASN A 1 168 ? -14.201 -18.412 13.413 1.00 81.62 168 ASN A N 1
ATOM 1321 C CA . ASN A 1 168 ? -15.187 -18.976 14.322 1.00 81.62 168 ASN A CA 1
ATOM 1322 C C . ASN A 1 168 ? -14.646 -18.903 15.746 1.00 81.62 168 ASN A C 1
ATOM 1324 O O . ASN A 1 168 ? -13.472 -19.140 16.025 1.00 81.62 168 ASN A O 1
ATOM 1328 N N . ILE A 1 169 ? -15.521 -18.547 16.675 1.00 83.38 169 ILE A N 1
ATOM 1329 C CA . ILE A 1 169 ? -15.146 -18.423 18.084 1.00 83.38 169 ILE A CA 1
ATOM 1330 C C . ILE A 1 169 ? -14.932 -19.809 18.713 1.00 83.38 169 ILE A C 1
ATOM 1332 O O . ILE A 1 169 ? -14.225 -19.951 19.712 1.00 83.38 169 ILE A O 1
ATOM 1336 N N . GLU A 1 170 ? -15.526 -20.845 18.127 1.00 82.25 170 GLU A N 1
ATOM 1337 C CA . GLU A 1 170 ? -15.358 -22.233 18.551 1.00 82.25 170 GLU A CA 1
ATOM 1338 C C . GLU A 1 170 ? -13.911 -22.698 18.365 1.00 82.25 170 GLU A C 1
ATOM 1340 O O . GLU A 1 170 ? -13.340 -23.222 19.320 1.00 82.25 170 GLU A O 1
ATOM 1345 N N . ASP A 1 171 ? -13.283 -22.326 17.247 1.00 82.19 171 ASP A N 1
ATOM 1346 C CA . ASP A 1 171 ? -11.880 -22.627 16.920 1.00 82.19 171 ASP A CA 1
ATOM 1347 C C . ASP A 1 171 ? -10.877 -21.845 17.785 1.00 82.19 171 ASP A C 1
ATOM 1349 O O . ASP A 1 171 ? -9.679 -22.133 17.798 1.00 82.19 171 ASP A O 1
ATOM 1353 N N . PHE A 1 172 ? -11.337 -20.823 18.515 1.00 86.75 172 PHE A N 1
ATOM 1354 C CA . PHE A 1 172 ? -10.464 -20.065 19.399 1.00 86.75 172 PHE A CA 1
ATOM 1355 C C . PHE A 1 172 ? -10.082 -20.895 20.630 1.00 86.75 172 PHE A C 1
ATOM 1357 O O . PHE A 1 172 ? -10.932 -21.267 21.450 1.00 86.75 172 PHE A O 1
ATOM 1364 N N . GLU A 1 173 ? -8.777 -21.113 20.774 1.00 82.69 173 GLU A N 1
ATOM 1365 C CA . GLU A 1 173 ? -8.145 -21.791 21.902 1.00 82.69 173 GLU A CA 1
ATOM 1366 C C . GLU A 1 173 ? -8.310 -20.967 23.190 1.00 82.69 173 GLU A C 1
ATOM 1368 O O . GLU A 1 173 ? -7.687 -19.915 23.368 1.00 82.69 173 GLU A O 1
ATOM 1373 N N . GLY A 1 174 ? -9.169 -21.422 24.103 1.00 86.12 174 GLY A N 1
ATOM 1374 C CA . GLY A 1 174 ? -9.389 -20.735 25.370 1.00 86.12 174 GLY A CA 1
ATOM 1375 C C . GLY A 1 174 ? -10.560 -21.263 26.190 1.00 86.12 174 GLY A C 1
ATOM 1376 O O . GLY A 1 174 ? -11.360 -22.078 25.735 1.00 86.12 174 GLY A O 1
ATOM 1377 N N . VAL A 1 175 ? -10.667 -20.748 27.413 1.00 86.81 175 VAL A N 1
ATOM 1378 C CA . VAL A 1 175 ? -11.749 -21.045 28.352 1.00 86.81 175 VAL A CA 1
ATOM 1379 C C . VAL A 1 175 ? -12.923 -20.111 28.076 1.00 86.81 175 VAL A C 1
ATOM 1381 O O . VAL A 1 175 ? -12.775 -18.885 28.019 1.00 86.81 175 VAL A O 1
ATOM 1384 N N . THR A 1 176 ? -14.108 -20.690 27.908 1.00 89.38 176 THR A N 1
ATOM 1385 C CA . THR A 1 176 ? -15.360 -19.941 27.778 1.00 89.38 176 THR A CA 1
ATOM 1386 C C . THR A 1 176 ? -15.757 -19.385 29.136 1.00 89.38 176 THR A C 1
ATOM 1388 O O . THR A 1 176 ? -15.966 -20.135 30.084 1.00 89.38 176 THR A O 1
ATOM 1391 N N . ILE A 1 177 ? -15.874 -18.064 29.234 1.00 86.75 177 ILE A N 1
ATOM 1392 C CA . ILE A 1 177 ? -16.151 -17.381 30.505 1.00 86.75 177 ILE A CA 1
ATOM 1393 C C . ILE A 1 177 ? -17.528 -16.717 30.504 1.00 86.75 177 ILE A C 1
ATOM 1395 O O . ILE A 1 177 ? -18.149 -16.555 31.556 1.00 86.75 177 ILE A O 1
ATOM 1399 N N . ILE A 1 178 ? -18.044 -16.368 29.324 1.00 84.50 178 ILE A N 1
ATOM 1400 C CA . ILE A 1 178 ? -19.429 -15.932 29.151 1.00 84.50 178 ILE A CA 1
ATOM 1401 C C . ILE A 1 178 ? -20.074 -16.882 28.137 1.00 84.50 178 ILE A C 1
ATOM 1403 O O . ILE A 1 178 ? -19.767 -16.763 26.947 1.00 84.50 178 ILE A O 1
ATOM 1407 N N . PRO A 1 179 ? -20.913 -17.835 28.589 1.00 80.31 179 PRO A N 1
ATOM 1408 C CA . PRO A 1 179 ? -21.645 -18.719 27.691 1.00 80.31 179 PRO A CA 1
ATOM 1409 C C . PRO A 1 179 ? -22.685 -17.923 26.886 1.00 80.31 179 PRO A C 1
ATOM 1411 O O . PRO A 1 179 ? -23.085 -16.834 27.316 1.00 80.31 179 PRO A O 1
ATOM 1414 N N . PRO A 1 180 ? -23.137 -18.448 25.733 1.00 75.44 180 PRO A N 1
ATOM 1415 C CA . PRO A 1 180 ? -24.149 -17.785 24.930 1.00 75.44 180 PRO A CA 1
ATOM 1416 C C . PRO A 1 180 ? -25.438 -17.712 25.745 1.00 75.44 180 PRO A C 1
ATOM 1418 O O . PRO A 1 180 ? -25.978 -18.729 26.178 1.00 75.44 180 PRO A O 1
ATOM 1421 N N . VAL A 1 181 ? -25.915 -16.495 25.993 1.00 66.25 181 VAL A N 1
ATOM 1422 C CA . VAL A 1 181 ? -27.168 -16.286 26.720 1.00 66.25 181 VAL A CA 1
ATOM 1423 C C . VAL A 1 181 ? -28.317 -16.780 25.838 1.00 66.25 181 VAL A C 1
ATOM 1425 O O . VAL A 1 181 ? -28.678 -16.128 24.859 1.00 66.25 181 VAL A O 1
ATOM 1428 N N . CYS A 1 182 ? -28.889 -17.936 26.179 1.00 44.28 182 CYS A N 1
ATOM 1429 C CA . CYS A 1 182 ? -30.205 -18.342 25.701 1.00 44.28 182 CYS A CA 1
ATOM 1430 C C . CYS A 1 182 ? -31.232 -17.474 26.441 1.00 44.28 182 CYS A C 1
ATOM 1432 O O . CYS A 1 182 ? -31.226 -17.421 27.671 1.00 44.28 182 CYS A O 1
ATOM 1434 N N . HIS A 1 183 ? -32.039 -16.706 25.709 1.00 43.09 183 HIS A N 1
ATOM 1435 C CA . HIS A 1 183 ? -32.956 -15.730 26.291 1.00 43.09 183 HIS A CA 1
ATOM 1436 C C . HIS A 1 183 ? -34.048 -16.412 27.130 1.00 43.09 183 HIS A C 1
ATOM 1438 O O . HIS A 1 183 ? -35.116 -16.738 26.621 1.00 43.09 183 HIS A O 1
ATOM 1444 N N . GLN A 1 184 ? -33.823 -16.533 28.435 1.00 41.16 184 GLN A N 1
ATOM 1445 C CA . GLN A 1 184 ? -34.901 -16.431 29.409 1.00 41.16 184 GLN A CA 1
ATOM 1446 C C . GLN A 1 184 ? -34.927 -14.985 29.907 1.00 41.16 184 GLN A C 1
ATOM 1448 O O . GLN A 1 184 ? -33.917 -14.426 30.337 1.00 41.16 184 GLN A O 1
ATOM 1453 N N . LYS A 1 185 ? -36.086 -14.347 29.719 1.00 43.38 185 LYS A N 1
ATOM 1454 C CA . LYS A 1 185 ? -36.430 -13.033 30.271 1.00 43.38 185 LYS A CA 1
ATOM 1455 C C . LYS A 1 185 ? -36.173 -13.049 31.783 1.00 43.38 185 LYS A C 1
ATOM 1457 O O . LYS A 1 185 ? -36.351 -14.105 32.382 1.00 43.38 185 LYS A O 1
ATOM 1462 N N . THR A 1 186 ? -35.798 -11.905 32.367 1.00 36.56 186 THR A N 1
ATOM 1463 C CA . THR A 1 186 ? -36.439 -11.249 33.538 1.00 36.56 186 THR A CA 1
ATOM 1464 C C . THR A 1 186 ? -35.509 -10.153 34.119 1.00 36.56 186 THR A C 1
ATOM 1466 O O . THR A 1 186 ? -34.348 -10.411 34.412 1.00 36.56 186 THR A O 1
ATOM 1469 N N . GLU A 1 187 ? -36.049 -8.923 34.156 1.00 37.56 187 GLU A N 1
ATOM 1470 C CA . GLU A 1 187 ? -35.890 -7.786 35.105 1.00 37.56 187 GLU A CA 1
ATOM 1471 C C . GLU A 1 187 ? -34.482 -7.294 35.519 1.00 37.56 187 GLU A C 1
ATOM 1473 O O . GLU A 1 187 ? -33.649 -8.008 36.058 1.00 37.56 187 GLU A O 1
ATOM 1478 N N . GLN A 1 188 ? -34.086 -6.074 35.132 1.00 46.44 188 GLN A N 1
ATOM 1479 C CA . GLN A 1 188 ? -34.275 -4.803 35.865 1.00 46.44 188 GLN A CA 1
ATOM 14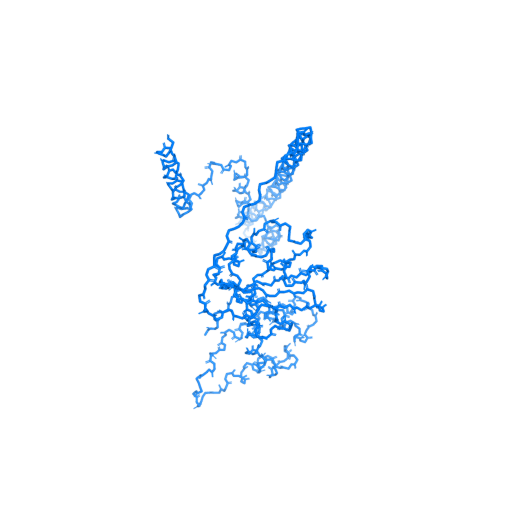80 C C . GLN A 1 188 ? -33.752 -4.796 37.315 1.00 46.44 188 GLN A C 1
ATOM 1482 O O . GLN A 1 188 ? -34.449 -5.192 38.238 1.00 46.44 188 GLN A O 1
ATOM 1487 N N . SER A 1 189 ? -32.599 -4.153 37.536 1.00 35.03 189 SER A N 1
ATOM 1488 C CA . SER A 1 189 ? -32.450 -3.263 38.693 1.00 35.03 189 SER A CA 1
ATOM 1489 C C . SER A 1 189 ? -31.484 -2.109 38.396 1.00 35.03 189 SER A C 1
ATOM 1491 O O . SER A 1 189 ? -30.381 -2.274 37.871 1.00 35.03 189 SER A O 1
ATOM 1493 N N . ASN A 1 190 ? -31.987 -0.910 38.682 1.00 40.94 190 ASN A N 1
ATOM 1494 C CA . ASN A 1 190 ? -31.275 0.356 38.749 1.00 40.94 190 ASN A CA 1
ATOM 1495 C C . ASN A 1 190 ? -30.552 0.451 40.094 1.00 40.94 190 ASN A C 1
ATOM 1497 O O . ASN A 1 190 ? -31.192 0.253 41.122 1.00 40.94 190 ASN A O 1
ATOM 1501 N N . THR A 1 191 ? -29.309 0.926 40.105 1.00 35.75 191 THR A N 1
ATOM 1502 C CA . THR A 1 191 ? -28.766 1.662 41.255 1.00 35.75 191 THR A CA 1
ATOM 1503 C C . THR A 1 191 ? -27.868 2.797 40.771 1.00 35.75 191 THR A C 1
ATOM 1505 O O . THR A 1 191 ? -26.777 2.611 40.236 1.00 35.75 191 THR A O 1
ATOM 1508 N N . ILE A 1 192 ? -28.395 4.007 40.938 1.00 43.94 192 ILE A N 1
ATOM 1509 C CA . ILE A 1 192 ? -27.688 5.280 40.841 1.00 43.94 192 ILE A CA 1
ATOM 1510 C C . ILE A 1 192 ? -26.956 5.471 42.171 1.00 43.94 192 ILE A C 1
ATOM 1512 O O . ILE A 1 192 ? -27.593 5.468 43.221 1.00 43.94 192 ILE A O 1
ATOM 1516 N N . SER A 1 193 ? -25.641 5.674 42.124 1.00 37.16 193 SER A N 1
ATOM 1517 C CA . SER A 1 193 ? -24.859 6.171 43.257 1.00 37.16 193 SER A CA 1
ATOM 1518 C C . SER A 1 193 ? -24.248 7.515 42.873 1.00 37.16 193 SER A C 1
ATOM 1520 O O . SER A 1 193 ? -23.420 7.621 41.969 1.00 37.16 193 SER A O 1
ATOM 1522 N N . LYS A 1 194 ? -24.761 8.547 43.539 1.00 46.66 194 LYS A N 1
ATOM 1523 C CA . LYS A 1 194 ? -24.308 9.936 43.549 1.00 46.66 194 LYS A CA 1
ATOM 1524 C C . LYS A 1 194 ? -23.217 10.030 44.617 1.00 46.66 194 LYS A C 1
ATOM 1526 O O . LYS A 1 194 ? -23.501 9.722 45.771 1.00 46.66 194 LYS A O 1
ATOM 1531 N N . GLN A 1 195 ? -22.033 10.535 44.287 1.00 38.44 195 GLN A N 1
ATOM 1532 C CA . GLN A 1 195 ? -21.140 11.082 45.308 1.00 38.44 195 GLN A CA 1
ATOM 1533 C C . GLN A 1 195 ? -20.386 12.298 44.770 1.00 38.44 195 GLN A C 1
ATOM 1535 O O . GLN A 1 195 ? -19.819 12.280 43.681 1.00 38.44 195 GLN A O 1
ATOM 1540 N N . ALA A 1 196 ? -20.511 13.375 45.539 1.00 43.03 196 ALA A N 1
ATOM 1541 C CA . ALA A 1 196 ? -19.942 14.696 45.340 1.00 43.03 196 ALA A CA 1
ATOM 1542 C C . ALA A 1 196 ? -18.619 14.844 46.115 1.00 43.03 196 ALA A C 1
ATOM 1544 O O . ALA A 1 196 ? -18.239 13.946 46.866 1.00 43.03 196 ALA A O 1
ATOM 1545 N N . SER A 1 197 ? -18.021 16.038 45.997 1.00 40.28 197 SER A N 1
ATOM 1546 C CA . SER A 1 197 ? -16.733 16.530 46.532 1.00 40.28 197 SER A CA 1
ATOM 1547 C C . SER A 1 197 ? -15.545 16.263 45.587 1.00 40.28 197 SER A C 1
ATOM 1549 O O . SER A 1 197 ? -15.489 15.218 44.961 1.00 40.28 197 SER A O 1
ATOM 1551 N N . SER A 1 198 ? -14.596 17.171 45.357 1.00 42.16 198 SER A N 1
ATOM 1552 C CA . SER A 1 198 ? -14.203 18.369 46.099 1.00 42.16 198 SER A CA 1
ATOM 1553 C C . SER A 1 198 ? -13.498 19.386 45.183 1.00 42.16 198 SER A C 1
ATOM 1555 O O . SER A 1 198 ? -12.906 19.074 44.153 1.00 42.16 198 SER A O 1
ATOM 1557 N N . SER A 1 199 ? -13.597 20.648 45.577 1.00 51.31 199 SER A N 1
ATOM 1558 C CA . SER A 1 199 ? -13.013 21.831 44.958 1.00 51.31 199 SER A CA 1
ATOM 1559 C C . SER A 1 199 ? -11.498 21.928 45.200 1.00 51.31 199 SER A C 1
ATOM 1561 O O . SER A 1 199 ? -11.077 22.417 46.245 1.00 51.31 199 SER A O 1
ATOM 1563 N N . SER A 1 200 ? -10.678 21.506 44.23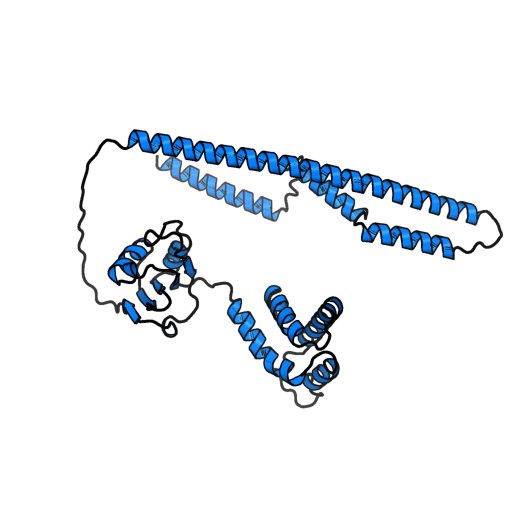2 1.00 50.44 200 SER A N 1
ATOM 1564 C CA . SER A 1 200 ? -9.269 21.944 44.098 1.00 50.44 200 SER A CA 1
ATOM 1565 C C . SER A 1 200 ? -8.664 21.773 42.686 1.00 50.44 200 SER A C 1
ATOM 1567 O O . SER A 1 200 ? -7.510 22.132 42.455 1.00 50.44 200 SER A O 1
ATOM 1569 N N . GLU A 1 201 ? -9.427 21.297 41.693 1.00 53.09 201 GLU A N 1
ATOM 1570 C CA . GLU A 1 201 ? -8.874 20.878 40.390 1.00 53.09 201 GLU A CA 1
ATOM 1571 C C . GLU A 1 201 ? -8.569 22.010 39.386 1.00 53.09 201 GLU A C 1
ATOM 1573 O O . GLU A 1 201 ? -7.846 21.778 38.411 1.00 53.09 201 GLU A O 1
ATOM 1578 N N . GLN A 1 202 ? -9.048 23.243 39.599 1.00 53.41 202 GLN A N 1
ATOM 1579 C CA . GLN A 1 202 ? -8.941 24.319 38.595 1.00 53.41 202 GLN A CA 1
ATOM 1580 C C . GLN A 1 202 ? -7.492 24.689 38.217 1.00 53.41 202 GLN A C 1
ATOM 1582 O O . GLN A 1 202 ? -7.235 25.003 37.055 1.00 53.41 202 GLN A O 1
ATOM 1587 N N . SER A 1 203 ? -6.516 24.576 39.130 1.00 57.56 203 SER A N 1
ATOM 1588 C CA . SER A 1 203 ? -5.112 24.894 38.798 1.00 57.56 203 SER A CA 1
ATOM 1589 C C . SER A 1 203 ? -4.419 23.804 37.962 1.00 57.56 203 SER A C 1
ATOM 1591 O O . SER A 1 203 ? -3.500 24.096 37.196 1.00 57.56 203 SER A O 1
ATOM 1593 N N . THR A 1 204 ? -4.875 22.548 38.050 1.00 65.38 204 THR A N 1
ATOM 1594 C CA . THR A 1 204 ? -4.313 21.425 37.275 1.00 65.38 204 THR A CA 1
ATOM 1595 C C . THR A 1 204 ? -4.859 21.379 35.850 1.00 65.38 204 THR A C 1
ATOM 1597 O O . THR A 1 204 ? -4.124 21.065 34.910 1.00 65.38 204 THR A O 1
ATOM 1600 N N . VAL A 1 205 ? -6.128 21.757 35.673 1.00 72.06 205 VAL A N 1
ATOM 1601 C CA . VAL A 1 205 ? -6.783 21.834 34.364 1.00 72.06 205 VAL A CA 1
ATOM 1602 C C . VAL A 1 205 ? -6.168 22.952 33.519 1.00 72.06 205 VAL A C 1
ATOM 1604 O O . VAL A 1 205 ? -5.822 22.700 32.366 1.00 72.06 205 VAL A O 1
ATOM 1607 N N . ASN A 1 206 ? -5.916 24.131 34.097 1.00 80.19 206 ASN A N 1
ATOM 1608 C CA . ASN A 1 206 ? -5.281 25.246 33.381 1.00 80.19 206 ASN A CA 1
ATOM 1609 C C . ASN A 1 206 ? -3.863 24.891 32.898 1.00 80.19 206 ASN A C 1
ATOM 1611 O O . ASN A 1 206 ? -3.567 25.038 31.714 1.00 80.19 206 ASN A O 1
ATOM 1615 N N . LYS A 1 207 ? -3.035 24.267 33.752 1.00 81.31 207 LYS A N 1
ATOM 1616 C CA . LYS A 1 207 ? -1.700 23.769 33.356 1.00 81.31 207 LYS A CA 1
ATOM 1617 C C . LYS A 1 207 ? -1.759 22.717 32.243 1.00 81.31 207 LYS A C 1
ATOM 1619 O O . LYS A 1 207 ? -0.844 22.615 31.427 1.00 81.31 207 LYS A O 1
ATOM 1624 N N . ARG A 1 208 ? -2.812 21.894 32.199 1.00 76.19 208 ARG A N 1
ATOM 1625 C CA . ARG A 1 208 ? -3.006 20.904 31.129 1.00 76.19 208 ARG A CA 1
ATOM 1626 C C . ARG A 1 208 ? -3.406 21.569 29.815 1.00 76.19 208 ARG A C 1
ATOM 1628 O O . ARG A 1 208 ? -2.920 21.145 28.770 1.00 76.19 208 ARG A O 1
ATOM 1635 N N . ILE A 1 209 ? -4.260 22.588 29.865 1.00 84.62 209 ILE A N 1
ATOM 1636 C CA . ILE A 1 209 ? -4.678 23.354 28.686 1.00 84.62 209 ILE A CA 1
ATOM 1637 C C . ILE A 1 209 ? -3.473 24.073 28.071 1.00 84.62 209 ILE A C 1
ATOM 1639 O O . ILE A 1 209 ? -3.252 23.928 26.871 1.00 84.62 209 ILE A O 1
ATOM 1643 N N . GLU A 1 210 ? -2.637 24.726 28.882 1.00 88.00 210 GLU A N 1
ATOM 1644 C CA . GLU A 1 210 ? -1.402 25.383 28.421 1.00 88.00 210 GLU A CA 1
ATOM 1645 C C . GLU A 1 210 ? -0.438 24.395 27.746 1.00 88.00 210 GLU A C 1
ATOM 1647 O O . GLU A 1 210 ? 0.084 24.665 26.666 1.00 88.00 210 GLU A O 1
ATOM 1652 N N . ARG A 1 211 ? -0.249 23.199 28.324 1.00 86.81 211 ARG A N 1
ATOM 1653 C CA . ARG A 1 211 ? 0.585 22.151 27.708 1.00 86.81 211 ARG A CA 1
ATOM 1654 C C . ARG A 1 211 ? 0.026 21.677 26.370 1.00 86.81 211 ARG A C 1
ATOM 1656 O O . ARG A 1 211 ? 0.794 21.468 25.438 1.00 86.81 211 ARG A O 1
ATOM 1663 N N . VAL A 1 212 ? -1.290 21.490 26.265 1.00 87.19 212 VAL A N 1
ATOM 1664 C CA . VAL A 1 212 ? -1.927 21.056 25.011 1.00 87.19 212 VAL A CA 1
ATOM 1665 C C . VAL A 1 212 ? -1.815 22.140 23.941 1.00 87.19 212 VAL A C 1
ATOM 1667 O O . VAL A 1 212 ? -1.507 21.814 22.798 1.00 87.19 212 VAL A O 1
ATOM 1670 N N . GLN A 1 213 ? -2.011 23.409 24.302 1.00 90.00 213 GLN A N 1
ATOM 1671 C CA . GLN A 1 213 ? -1.844 24.537 23.383 1.00 90.00 213 GLN A CA 1
ATOM 1672 C C . GLN A 1 213 ? -0.400 24.655 22.893 1.00 90.00 213 GLN A C 1
ATOM 1674 O O . GLN A 1 213 ? -0.182 24.752 21.690 1.00 90.00 213 GLN A O 1
ATOM 1679 N N . ASN A 1 214 ? 0.580 24.547 23.793 1.00 93.44 214 ASN A N 1
ATOM 1680 C CA . ASN A 1 214 ? 1.993 24.618 23.430 1.00 93.44 214 ASN A CA 1
ATOM 1681 C C . ASN A 1 214 ? 2.402 23.451 22.509 1.00 93.44 214 ASN A C 1
ATOM 1683 O O . ASN A 1 214 ? 3.022 23.655 21.472 1.00 93.44 214 ASN A O 1
ATOM 1687 N N . VAL A 1 215 ? 1.951 22.223 22.799 1.00 91.06 215 VAL A N 1
ATOM 1688 C CA . VAL A 1 215 ? 2.184 21.071 21.906 1.00 91.06 215 VAL A CA 1
ATOM 1689 C C . VAL A 1 215 ? 1.539 21.280 20.531 1.00 91.06 215 VAL A C 1
ATOM 1691 O O . VAL A 1 215 ? 2.157 20.965 19.517 1.00 91.06 215 VAL A O 1
ATOM 1694 N N . GLN A 1 216 ? 0.318 21.818 20.467 1.00 89.31 216 GLN A N 1
ATOM 1695 C CA . GLN A 1 216 ? -0.336 22.121 19.189 1.00 89.31 216 GLN A CA 1
ATOM 1696 C C . GLN A 1 216 ? 0.403 23.209 18.406 1.00 89.31 216 GLN A C 1
ATOM 1698 O O . GLN A 1 216 ? 0.548 23.076 17.193 1.00 89.31 216 GLN A O 1
ATOM 1703 N N . GLN A 1 217 ? 0.902 24.239 19.089 1.00 94.19 217 GLN A N 1
ATOM 1704 C CA . GLN A 1 217 ? 1.696 25.297 18.477 1.00 94.19 217 GLN A CA 1
ATOM 1705 C C . GLN A 1 217 ? 3.016 24.754 17.918 1.00 94.19 217 GLN A C 1
ATOM 1707 O O . GLN A 1 217 ? 3.311 24.980 16.749 1.00 94.19 217 GLN A O 1
ATOM 1712 N N . ILE A 1 218 ? 3.753 23.951 18.691 1.00 92.94 218 ILE A N 1
ATOM 1713 C CA . ILE A 1 218 ? 5.001 23.316 18.236 1.00 92.94 218 ILE A CA 1
ATOM 1714 C C . ILE A 1 218 ? 4.749 22.430 17.010 1.00 92.94 218 ILE A C 1
ATOM 1716 O O . ILE A 1 218 ? 5.515 22.460 16.049 1.00 92.94 218 ILE A O 1
ATOM 1720 N N . LEU A 1 219 ? 3.664 21.647 17.006 1.00 88.81 219 LEU A N 1
ATOM 1721 C CA . LEU A 1 219 ? 3.305 20.819 15.852 1.00 88.81 219 LEU A CA 1
ATOM 1722 C C . LEU A 1 219 ? 2.943 21.658 14.623 1.00 88.81 219 LEU A C 1
ATOM 1724 O O . LEU A 1 219 ? 3.263 21.263 13.503 1.00 88.81 219 LEU A O 1
ATOM 1728 N N . PHE A 1 220 ? 2.271 22.793 14.812 1.00 93.62 220 PHE A N 1
ATOM 1729 C CA . PHE A 1 220 ? 1.946 23.709 13.725 1.00 93.62 220 PHE A CA 1
ATOM 1730 C C . PHE A 1 220 ? 3.212 24.340 13.133 1.00 93.62 220 PHE A C 1
ATOM 1732 O O . PHE A 1 220 ? 3.418 24.258 11.925 1.00 93.62 220 PHE A O 1
ATOM 1739 N N . GLU A 1 221 ? 4.097 24.872 13.978 1.00 94.81 221 GLU A N 1
ATOM 1740 C CA . GLU A 1 221 ? 5.371 25.466 13.558 1.00 94.81 221 GLU A CA 1
ATOM 1741 C C . GLU A 1 221 ? 6.281 24.442 12.868 1.00 94.81 221 GLU A C 1
ATOM 1743 O O . GLU A 1 221 ? 6.889 24.745 11.843 1.00 94.81 221 GLU A O 1
ATOM 1748 N N . ASN A 1 222 ? 6.346 23.207 13.378 1.00 93.19 222 ASN A N 1
ATOM 1749 C CA . ASN A 1 222 ? 7.144 22.147 12.763 1.00 93.19 222 ASN A CA 1
ATOM 1750 C C . ASN A 1 222 ? 6.591 21.734 11.388 1.00 93.19 222 ASN A C 1
ATOM 1752 O O . ASN A 1 222 ? 7.348 21.590 10.431 1.00 93.19 222 ASN A O 1
ATOM 1756 N N . ASN A 1 223 ? 5.265 21.604 11.257 1.00 89.06 223 ASN A N 1
ATOM 1757 C CA . ASN A 1 223 ? 4.637 21.330 9.962 1.00 89.06 223 ASN A CA 1
ATOM 1758 C C . ASN A 1 223 ? 4.842 22.479 8.969 1.00 89.06 223 ASN A C 1
ATOM 1760 O O . ASN A 1 223 ? 5.045 22.225 7.784 1.00 89.06 223 ASN A O 1
ATOM 1764 N N . GLN A 1 224 ? 4.802 23.730 9.433 1.00 92.12 224 GLN A N 1
ATOM 1765 C CA . GLN A 1 224 ? 5.054 24.888 8.582 1.00 92.12 224 GLN A CA 1
ATOM 1766 C C . GLN A 1 224 ? 6.498 24.888 8.067 1.00 92.12 224 GLN A C 1
ATOM 1768 O O . GLN A 1 224 ? 6.702 24.939 6.856 1.00 92.12 224 GLN A O 1
ATOM 1773 N N . LYS A 1 225 ? 7.481 24.731 8.962 1.00 94.25 225 LYS A N 1
ATOM 1774 C CA . LYS A 1 225 ? 8.904 24.659 8.593 1.00 94.25 225 LYS A CA 1
ATOM 1775 C C . LYS A 1 225 ? 9.188 23.504 7.637 1.00 94.25 225 LYS A C 1
ATOM 1777 O O . LYS A 1 225 ? 9.833 23.710 6.619 1.00 94.25 225 LYS A O 1
ATOM 1782 N N . SER A 1 226 ? 8.657 22.311 7.916 1.00 90.50 226 SER A N 1
ATOM 1783 C CA . SER A 1 226 ? 8.834 21.146 7.040 1.00 90.50 226 SER A CA 1
ATOM 1784 C C . SER A 1 226 ? 8.220 21.346 5.650 1.00 90.50 226 SER A C 1
ATOM 1786 O O . SER A 1 226 ? 8.726 20.798 4.672 1.00 90.50 226 SER A O 1
ATOM 1788 N N . ASN A 1 227 ? 7.127 22.104 5.544 1.00 90.44 227 ASN A N 1
ATOM 1789 C CA . ASN A 1 227 ? 6.509 22.411 4.258 1.00 90.44 227 ASN A CA 1
ATOM 1790 C C . ASN A 1 227 ? 7.318 23.466 3.485 1.00 90.44 227 ASN A C 1
ATOM 1792 O O . ASN A 1 227 ? 7.457 23.370 2.269 1.00 90.44 227 ASN A O 1
ATOM 1796 N N . GLU A 1 228 ? 7.890 24.449 4.182 1.00 92.81 228 GLU A N 1
ATOM 1797 C CA . GLU A 1 228 ? 8.794 25.440 3.588 1.00 92.81 228 GLU A CA 1
ATOM 1798 C C . GLU A 1 228 ? 10.076 24.790 3.055 1.00 92.81 228 GLU A C 1
ATOM 1800 O O . GLU A 1 228 ? 10.427 25.037 1.904 1.00 92.81 228 GLU A O 1
ATOM 1805 N N . THR A 1 229 ? 10.714 23.893 3.818 1.00 93.56 229 THR A N 1
ATOM 1806 C CA . THR A 1 229 ? 11.905 23.160 3.346 1.00 93.56 229 THR A CA 1
ATOM 1807 C C . THR A 1 229 ? 11.579 22.272 2.149 1.00 93.56 229 THR A C 1
ATOM 1809 O O . THR A 1 229 ? 12.288 22.270 1.152 1.00 93.56 229 THR A O 1
ATOM 1812 N N . TYR A 1 230 ? 10.439 21.577 2.178 1.00 92.69 230 TYR A N 1
ATOM 1813 C CA . TYR A 1 230 ? 10.005 20.784 1.029 1.00 92.69 230 TYR A CA 1
ATOM 1814 C C . TYR A 1 230 ? 9.802 21.648 -0.229 1.00 92.69 230 TYR A C 1
ATOM 1816 O O . TYR A 1 230 ? 10.169 21.244 -1.332 1.00 92.69 230 TYR A O 1
ATOM 1824 N N . LYS A 1 231 ? 9.255 22.862 -0.076 1.00 93.00 231 LYS A N 1
ATOM 1825 C CA . LYS A 1 231 ? 9.098 23.820 -1.179 1.00 93.00 231 LYS A CA 1
ATOM 1826 C C . LYS A 1 231 ? 10.438 24.312 -1.721 1.00 93.00 231 LYS A C 1
ATOM 1828 O O . LYS A 1 231 ? 10.562 24.459 -2.938 1.00 93.00 231 LYS A O 1
ATOM 1833 N N . THR A 1 232 ? 11.419 24.592 -0.864 1.00 95.69 232 THR A N 1
ATOM 1834 C CA . THR A 1 232 ? 12.751 25.022 -1.314 1.00 95.69 232 THR A CA 1
ATOM 1835 C C . THR A 1 232 ? 13.461 23.905 -2.065 1.00 95.69 232 THR A C 1
ATOM 1837 O O . THR A 1 232 ? 13.888 24.130 -3.196 1.00 95.69 232 THR A O 1
ATOM 1840 N N . ASP A 1 233 ? 13.471 22.695 -1.506 1.00 95.56 233 ASP A N 1
ATOM 1841 C CA . ASP A 1 233 ? 14.140 21.530 -2.094 1.00 95.56 233 ASP A CA 1
ATOM 1842 C C . ASP A 1 233 ? 13.517 21.170 -3.450 1.00 95.56 233 ASP A C 1
ATOM 1844 O O . ASP A 1 233 ? 14.207 20.905 -4.437 1.00 95.56 233 ASP A O 1
ATOM 1848 N N . PHE A 1 234 ? 12.185 21.227 -3.538 1.00 96.19 234 PHE A N 1
ATOM 1849 C CA . PHE A 1 234 ? 11.467 20.986 -4.785 1.00 96.19 234 PHE A CA 1
ATOM 1850 C C . PHE A 1 234 ? 11.766 22.050 -5.851 1.00 96.19 234 PHE A C 1
ATOM 1852 O O . PHE A 1 234 ? 11.913 21.727 -7.032 1.00 96.19 234 PHE A O 1
ATOM 1859 N N . ASN A 1 235 ? 11.877 23.320 -5.452 1.00 95.94 235 ASN A N 1
ATOM 1860 C CA . ASN A 1 235 ? 12.240 24.403 -6.362 1.00 95.94 235 ASN A CA 1
ATOM 1861 C C . ASN A 1 235 ? 13.674 24.264 -6.883 1.00 95.94 235 ASN A C 1
ATOM 1863 O O . ASN A 1 235 ? 13.898 24.465 -8.076 1.00 95.94 235 ASN A O 1
ATOM 1867 N N . GLU A 1 236 ? 14.623 23.896 -6.024 1.00 96.69 236 GLU A N 1
ATOM 1868 C CA . GLU A 1 236 ? 16.010 23.645 -6.422 1.00 96.69 236 GLU A CA 1
ATOM 1869 C C . GLU A 1 236 ? 16.103 22.478 -7.412 1.00 96.69 236 GLU A C 1
ATOM 1871 O O . GLU A 1 236 ? 16.722 22.604 -8.473 1.00 96.69 236 GLU A O 1
ATOM 1876 N N . LEU A 1 237 ? 15.401 21.376 -7.129 1.00 94.12 237 LEU A N 1
ATOM 1877 C CA . LEU A 1 237 ? 15.318 20.229 -8.030 1.00 94.12 237 LEU A CA 1
ATOM 1878 C C . LEU A 1 237 ? 14.742 20.619 -9.399 1.00 94.12 237 LEU A C 1
ATOM 1880 O O . LEU A 1 237 ? 15.284 20.225 -10.435 1.00 94.12 237 LEU A O 1
ATOM 1884 N N . LEU A 1 238 ? 13.663 21.407 -9.420 1.00 95.56 238 LEU A N 1
ATOM 1885 C CA . LEU A 1 238 ? 13.059 21.881 -10.665 1.00 95.56 238 LEU A CA 1
ATOM 1886 C C . LEU A 1 238 ? 14.035 22.754 -11.465 1.00 95.56 238 LEU A C 1
ATOM 1888 O O . LEU A 1 238 ? 14.176 22.546 -12.668 1.00 95.56 238 LEU A O 1
ATOM 1892 N N . LEU A 1 239 ? 14.729 23.695 -10.818 1.00 96.94 239 LEU A N 1
ATOM 1893 C CA . LEU A 1 239 ? 15.714 24.559 -11.478 1.00 96.94 239 LEU A CA 1
ATOM 1894 C C . LEU A 1 239 ? 16.882 23.753 -12.057 1.00 96.94 239 LEU A C 1
ATOM 1896 O O . LEU A 1 239 ? 17.310 24.009 -13.185 1.00 96.94 239 LEU A O 1
ATOM 1900 N N . SER A 1 240 ? 17.368 22.758 -11.313 1.00 96.44 240 SER A N 1
ATOM 1901 C CA . SER A 1 240 ? 18.412 21.842 -11.778 1.00 96.44 240 SER A CA 1
ATOM 1902 C C . SER A 1 240 ? 17.970 21.093 -13.040 1.00 96.44 240 SER A C 1
ATOM 1904 O O . SER A 1 240 ? 18.671 21.111 -14.057 1.00 96.44 240 SER A O 1
ATOM 1906 N N . LYS A 1 241 ? 16.753 20.532 -13.031 1.00 95.94 241 LYS A N 1
ATOM 1907 C CA . LYS A 1 241 ? 16.181 19.853 -14.201 1.00 95.94 241 LYS A CA 1
ATOM 1908 C C . LYS A 1 241 ? 15.951 20.791 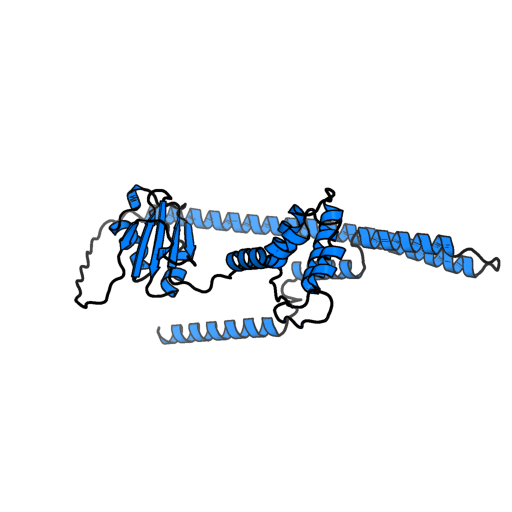-15.384 1.00 95.94 241 LYS A C 1
ATOM 1910 O O . LYS A 1 241 ? 16.236 20.414 -16.517 1.00 95.94 241 LYS A O 1
ATOM 1915 N N . GLU A 1 242 ? 15.492 22.021 -15.156 1.00 95.81 242 GLU A N 1
ATOM 1916 C CA . GLU A 1 242 ? 15.337 23.014 -16.226 1.00 95.81 242 GLU A CA 1
ATOM 1917 C C . GLU A 1 242 ? 16.677 23.395 -16.863 1.00 95.81 242 GLU A C 1
ATOM 1919 O O . GLU A 1 242 ? 16.763 23.508 -18.088 1.00 95.81 242 GLU A O 1
ATOM 1924 N N . LYS A 1 243 ? 17.732 23.570 -16.059 1.00 96.88 243 LYS A N 1
ATOM 1925 C CA . LYS A 1 243 ? 19.081 23.855 -16.565 1.00 96.88 243 LYS A CA 1
ATOM 1926 C C . LYS A 1 243 ? 19.591 22.709 -17.436 1.00 96.88 243 LYS A C 1
ATOM 1928 O O . LYS A 1 243 ? 20.128 22.954 -18.516 1.00 96.88 243 LYS A O 1
ATOM 1933 N N . LEU A 1 244 ? 19.386 21.474 -16.986 1.00 96.25 244 LEU A N 1
ATOM 1934 C CA . LEU A 1 244 ? 19.774 20.281 -17.725 1.00 96.25 244 LEU A CA 1
ATOM 1935 C C . LEU A 1 244 ? 18.981 20.142 -19.034 1.00 96.25 244 LEU A C 1
ATOM 1937 O O . LEU A 1 244 ? 19.574 19.932 -20.090 1.00 96.25 244 LEU A O 1
ATOM 1941 N N . LEU A 1 245 ? 17.664 20.368 -19.003 1.00 95.31 245 LEU A N 1
ATOM 1942 C CA . LEU A 1 245 ? 16.827 20.380 -20.204 1.00 95.31 245 LEU A CA 1
ATOM 1943 C C . LEU A 1 245 ? 17.321 21.410 -21.231 1.00 95.31 245 LEU A C 1
ATOM 1945 O O . LEU A 1 245 ? 17.413 21.092 -22.414 1.00 95.31 245 LEU A O 1
ATOM 1949 N N . ARG A 1 246 ? 17.684 22.625 -20.794 1.00 96.31 246 ARG A N 1
ATOM 1950 C CA . ARG A 1 246 ? 18.251 23.653 -21.687 1.00 96.31 246 ARG A CA 1
ATOM 1951 C C . ARG A 1 246 ? 19.565 23.204 -22.325 1.00 96.31 246 ARG A C 1
ATOM 1953 O O . ARG A 1 246 ? 19.778 23.471 -23.505 1.00 96.31 246 ARG A O 1
ATOM 1960 N N . ALA A 1 247 ? 20.424 22.506 -21.579 1.00 97.06 247 ALA A N 1
ATOM 1961 C CA . ALA A 1 247 ? 21.662 21.955 -22.125 1.00 97.06 247 ALA A CA 1
ATOM 1962 C C . ALA A 1 247 ? 21.380 20.913 -23.224 1.00 97.06 247 ALA A C 1
ATOM 1964 O O . ALA A 1 247 ? 21.943 21.009 -24.312 1.00 97.06 247 ALA A O 1
ATOM 1965 N N . HIS A 1 248 ? 20.444 19.983 -22.998 1.00 95.00 248 HIS A N 1
ATOM 1966 C CA . HIS A 1 248 ? 20.045 19.007 -24.021 1.00 95.00 248 HIS A CA 1
ATOM 1967 C C . HIS A 1 248 ? 19.388 19.661 -25.242 1.00 95.00 248 HIS A C 1
ATOM 1969 O O . HIS A 1 248 ? 19.687 19.281 -26.371 1.00 95.00 248 HIS A O 1
ATOM 1975 N N . GLN A 1 249 ? 18.544 20.678 -25.044 1.00 94.88 249 GLN A N 1
ATOM 1976 C CA . GLN A 1 249 ? 17.956 21.446 -26.147 1.00 94.88 249 GLN A CA 1
ATOM 1977 C C . GLN A 1 249 ? 19.026 22.136 -26.999 1.00 94.88 249 GLN A C 1
ATOM 1979 O O . GLN A 1 249 ? 18.928 22.111 -28.223 1.00 94.88 249 GLN A O 1
ATOM 1984 N N . SER A 1 250 ? 20.070 22.691 -26.375 1.00 97.25 250 SER A N 1
ATOM 1985 C CA . SER A 1 250 ? 21.208 23.262 -27.103 1.00 97.25 250 SER A CA 1
ATOM 1986 C C . SER A 1 250 ? 21.948 22.208 -27.931 1.00 97.25 250 SER A C 1
ATOM 1988 O O . SER A 1 250 ? 22.283 22.474 -29.081 1.00 97.25 250 SER A O 1
ATOM 1990 N N . LEU A 1 251 ? 22.175 21.008 -27.383 1.00 96.06 251 LEU A N 1
ATOM 1991 C CA . LEU A 1 251 ? 22.822 19.913 -28.119 1.00 96.06 251 LEU A CA 1
ATOM 1992 C C . LEU A 1 251 ? 21.970 19.442 -29.305 1.00 96.06 251 LEU A C 1
ATOM 1994 O O . LEU A 1 251 ? 22.496 19.193 -30.387 1.00 96.06 251 LEU A O 1
ATOM 1998 N N . LEU A 1 252 ? 20.648 19.363 -29.132 1.00 95.12 252 LEU A N 1
ATOM 1999 C CA . LEU A 1 252 ? 19.725 19.022 -30.217 1.00 95.12 252 LEU A CA 1
ATOM 2000 C C . LEU A 1 252 ? 19.726 20.081 -31.328 1.00 95.12 252 LEU A C 1
ATOM 2002 O O . LEU A 1 252 ? 19.717 19.721 -32.503 1.00 95.12 252 LEU A O 1
ATOM 2006 N N . GLN A 1 253 ? 19.791 21.369 -30.979 1.00 96.69 253 GLN A N 1
ATOM 2007 C CA . GLN A 1 253 ? 19.931 22.454 -31.958 1.00 96.69 253 GLN A CA 1
ATOM 2008 C C . GLN A 1 253 ? 21.267 22.383 -32.707 1.00 96.69 253 GLN A C 1
ATOM 2010 O O . GLN A 1 253 ? 21.306 22.607 -33.916 1.00 96.69 253 GLN A O 1
ATOM 2015 N N . GLU A 1 254 ? 22.355 22.035 -32.017 1.00 96.62 254 GLU A N 1
ATOM 2016 C CA . GLU A 1 254 ? 23.665 21.843 -32.641 1.00 96.62 254 GLU A CA 1
ATOM 2017 C C . GLU A 1 254 ? 23.654 20.660 -33.622 1.00 96.62 254 GLU A C 1
ATOM 2019 O O . GLU A 1 254 ? 24.135 20.792 -34.748 1.00 96.62 254 GLU A O 1
ATOM 2024 N N . LEU A 1 255 ? 23.047 19.528 -33.244 1.00 94.25 255 LEU A N 1
ATOM 2025 C CA . LEU A 1 255 ? 22.859 18.390 -34.148 1.00 94.25 255 LEU A CA 1
ATOM 2026 C C . LEU A 1 255 ? 22.010 18.761 -35.361 1.00 94.25 255 LEU A C 1
ATOM 2028 O O . LEU A 1 255 ? 22.374 18.423 -36.486 1.00 94.25 255 LEU A O 1
ATOM 2032 N N . GLN A 1 256 ? 20.912 19.488 -35.152 1.00 94.31 256 GLN A N 1
ATOM 2033 C CA . GLN A 1 256 ? 20.059 19.951 -36.240 1.00 94.31 256 GLN A CA 1
ATOM 2034 C C . GLN A 1 256 ? 20.848 20.840 -37.210 1.00 94.31 256 GLN A C 1
ATOM 2036 O O . GLN A 1 256 ? 20.796 20.630 -38.422 1.00 94.31 256 GLN A O 1
ATOM 2041 N N . ARG A 1 257 ? 21.657 21.768 -36.690 1.00 94.88 257 ARG A N 1
ATOM 2042 C CA . ARG A 1 257 ? 22.532 22.611 -37.509 1.00 94.88 257 ARG A CA 1
ATOM 2043 C C . ARG A 1 257 ? 23.544 21.783 -38.312 1.00 94.88 257 ARG A C 1
ATOM 2045 O O . ARG A 1 257 ? 23.659 21.981 -39.521 1.00 94.88 257 ARG A O 1
ATOM 2052 N N . LYS A 1 258 ? 24.202 20.801 -37.685 1.00 92.94 258 LYS A N 1
ATOM 2053 C CA . LYS A 1 258 ? 25.124 19.877 -38.373 1.00 92.94 258 LYS A CA 1
ATOM 2054 C C . LYS A 1 258 ? 24.420 19.094 -39.485 1.00 92.94 258 LYS A C 1
ATOM 2056 O O . LYS A 1 258 ? 24.971 18.965 -40.573 1.00 92.94 258 LYS A O 1
ATOM 2061 N N . THR A 1 259 ? 23.190 18.621 -39.256 1.00 90.56 259 THR A N 1
ATOM 2062 C CA . THR A 1 259 ? 22.415 17.921 -40.299 1.00 90.56 259 THR A CA 1
ATOM 2063 C C . THR A 1 259 ? 22.066 18.825 -41.482 1.00 90.56 259 THR A C 1
ATOM 2065 O O . THR A 1 259 ? 22.118 18.368 -42.621 1.00 90.56 259 THR A O 1
ATOM 2068 N N . THR A 1 260 ? 21.760 20.106 -41.242 1.00 91.12 260 THR A N 1
ATOM 2069 C CA . THR A 1 260 ? 21.470 21.060 -42.323 1.00 91.12 260 THR A CA 1
ATOM 2070 C C . THR A 1 260 ? 22.717 21.444 -43.116 1.00 91.12 260 THR A C 1
ATOM 2072 O O . THR A 1 260 ? 22.643 21.522 -44.337 1.00 91.12 260 THR A O 1
ATOM 2075 N N . GLU A 1 261 ? 23.867 21.617 -42.455 1.00 90.25 261 GLU A N 1
ATOM 2076 C CA . GLU A 1 261 ? 25.142 21.934 -43.118 1.00 90.25 261 GLU A CA 1
ATOM 2077 C C . GLU A 1 261 ? 25.613 20.760 -44.001 1.00 90.25 261 GLU A C 1
ATOM 2079 O O . GLU A 1 261 ? 25.995 20.955 -45.155 1.00 90.25 261 GLU A O 1
ATOM 2084 N N . LEU A 1 262 ? 25.470 19.519 -43.523 1.00 86.81 262 LEU A N 1
ATOM 2085 C CA . LEU A 1 262 ? 25.795 18.308 -44.291 1.00 86.81 262 LEU A CA 1
ATOM 2086 C C . LEU A 1 262 ? 24.862 18.058 -45.482 1.00 86.81 262 LEU A C 1
ATOM 2088 O O . LEU A 1 262 ? 25.246 17.362 -46.415 1.00 86.81 262 LEU A O 1
ATOM 2092 N N . SER A 1 263 ? 23.649 18.616 -45.474 1.00 83.81 263 SER A N 1
ATOM 2093 C CA . SER A 1 263 ? 22.730 18.513 -46.613 1.00 83.81 263 SER A CA 1
ATOM 2094 C C . SER A 1 263 ? 23.131 19.410 -47.792 1.00 83.81 263 SER A C 1
ATOM 2096 O O . SER A 1 263 ? 22.581 19.232 -48.876 1.00 83.81 263 SER A O 1
ATOM 2098 N N . THR A 1 264 ? 24.029 20.382 -47.591 1.00 81.25 264 THR A N 1
ATOM 2099 C CA . THR A 1 264 ? 24.422 21.362 -48.623 1.00 81.25 264 THR A CA 1
ATOM 2100 C C . THR A 1 264 ? 25.721 21.030 -49.360 1.00 81.25 264 THR A C 1
ATOM 2102 O O . THR A 1 264 ? 26.022 21.676 -50.359 1.00 81.25 264 THR A O 1
ATOM 2105 N N . ASP A 1 265 ? 26.475 20.026 -48.908 1.00 77.00 265 ASP A N 1
ATOM 2106 C CA . ASP A 1 265 ? 27.731 19.594 -49.532 1.00 77.00 265 ASP A CA 1
ATOM 2107 C C . ASP A 1 265 ? 27.483 18.280 -50.305 1.00 77.00 265 ASP A C 1
ATOM 2109 O O . ASP A 1 265 ? 27.159 17.255 -49.704 1.00 77.00 265 ASP A O 1
ATOM 2113 N N . ASP A 1 266 ? 27.600 18.294 -51.642 1.00 67.94 266 ASP A N 1
ATOM 2114 C CA . ASP A 1 266 ? 27.194 17.222 -52.590 1.00 67.94 266 ASP A CA 1
ATOM 2115 C C . ASP A 1 266 ? 27.908 15.858 -52.405 1.00 67.94 266 ASP A C 1
ATOM 2117 O O . ASP A 1 266 ? 27.698 14.892 -53.149 1.00 67.94 266 ASP A O 1
ATOM 2121 N N . LYS A 1 267 ? 28.758 15.725 -51.386 1.00 72.00 267 LYS A N 1
ATOM 2122 C CA . LYS A 1 267 ? 29.454 14.487 -51.031 1.00 72.00 267 LYS A CA 1
ATOM 2123 C C . LYS A 1 267 ? 28.652 13.713 -49.993 1.00 72.00 267 LYS A C 1
ATOM 2125 O O . LYS A 1 267 ? 28.923 13.879 -48.813 1.00 72.00 267 LYS A O 1
ATOM 2130 N N . LYS A 1 268 ? 27.721 12.846 -50.436 1.00 69.56 268 LYS A N 1
ATOM 2131 C CA . LYS A 1 268 ? 26.937 11.865 -49.631 1.00 69.56 268 LYS A CA 1
ATOM 2132 C C . LYS A 1 268 ? 27.529 11.618 -48.226 1.00 69.56 268 LYS A C 1
ATOM 2134 O O . LYS A 1 268 ? 28.308 10.673 -48.053 1.00 69.56 268 LYS A O 1
ATOM 2139 N N . PRO A 1 269 ? 27.181 12.435 -47.221 1.00 65.69 269 PRO A N 1
ATOM 2140 C CA . PRO A 1 269 ? 27.734 12.262 -45.897 1.00 65.69 269 PRO A CA 1
ATOM 2141 C C . PRO A 1 269 ? 26.987 11.140 -45.185 1.00 65.69 269 PRO A C 1
ATOM 2143 O O . PRO A 1 269 ? 25.775 10.966 -45.330 1.00 65.69 269 PRO A O 1
ATOM 2146 N N . SER A 1 270 ? 27.723 10.350 -44.407 1.00 80.94 270 SER A N 1
ATOM 2147 C CA . SER A 1 270 ? 27.139 9.301 -43.577 1.00 80.94 270 SER A CA 1
ATOM 2148 C C . SER A 1 270 ? 26.272 9.948 -42.492 1.00 80.94 270 SER A C 1
ATOM 2150 O O . SER A 1 270 ? 26.791 10.565 -41.569 1.00 80.94 270 SER A O 1
ATOM 2152 N N . ILE A 1 271 ? 24.947 9.816 -42.603 1.00 89.19 271 ILE A N 1
ATOM 2153 C CA . ILE A 1 271 ? 23.954 10.280 -41.610 1.00 89.19 271 ILE A CA 1
ATOM 2154 C C . ILE A 1 271 ? 24.007 9.425 -40.323 1.00 89.19 271 ILE A C 1
ATOM 2156 O O . ILE A 1 271 ? 23.537 9.836 -39.261 1.00 89.19 271 ILE A O 1
ATOM 2160 N N . GLY A 1 272 ? 24.616 8.236 -40.399 1.00 91.50 272 GLY A N 1
ATOM 2161 C CA . GLY A 1 272 ? 24.666 7.247 -39.319 1.00 91.50 272 GLY A CA 1
ATOM 2162 C C . GLY A 1 272 ? 25.185 7.771 -37.969 1.00 91.50 272 GLY A C 1
ATOM 2163 O O . GLY A 1 272 ? 24.511 7.548 -36.962 1.00 91.50 272 GLY A O 1
ATOM 2164 N N . PRO A 1 273 ? 26.325 8.487 -37.907 1.00 92.75 273 PRO A N 1
ATOM 2165 C CA . PRO A 1 273 ? 26.876 9.003 -36.653 1.00 92.75 273 PRO A CA 1
ATOM 2166 C C . PRO A 1 273 ? 25.945 9.991 -35.937 1.00 92.75 273 PRO A C 1
ATOM 2168 O O . PRO A 1 273 ? 25.758 9.882 -34.728 1.00 92.75 273 PRO A O 1
ATOM 2171 N N . LEU A 1 274 ? 25.288 10.894 -36.672 1.00 92.44 274 LEU A N 1
ATOM 2172 C CA . LEU A 1 274 ? 24.379 11.891 -36.089 1.00 92.44 274 LEU A CA 1
ATOM 2173 C C . LEU A 1 274 ? 23.124 11.247 -35.499 1.00 92.44 274 LEU A C 1
ATOM 2175 O O . LEU A 1 274 ? 22.639 11.663 -34.448 1.00 92.44 274 LEU A O 1
ATOM 2179 N N . LEU A 1 275 ? 22.618 10.191 -36.140 1.00 93.81 275 LEU A N 1
ATOM 2180 C CA . LEU A 1 275 ? 21.472 9.444 -35.630 1.00 93.81 275 LEU A CA 1
ATOM 2181 C C . LEU A 1 275 ? 21.810 8.684 -34.336 1.00 93.81 275 LEU A C 1
ATOM 2183 O O . LEU A 1 275 ? 20.963 8.569 -33.449 1.00 93.81 275 LEU A O 1
ATOM 2187 N N . LEU A 1 276 ? 23.048 8.195 -34.197 1.00 95.56 276 LEU A N 1
ATOM 2188 C CA . LEU A 1 276 ? 23.530 7.591 -32.952 1.00 95.56 276 LEU A CA 1
ATOM 2189 C C . LEU A 1 276 ? 23.682 8.629 -31.834 1.00 95.56 276 LEU A C 1
ATOM 2191 O O . LEU A 1 276 ? 23.298 8.348 -30.698 1.00 95.56 276 LEU A O 1
ATOM 2195 N N . GLU A 1 277 ? 24.189 9.825 -32.141 1.00 95.31 277 GLU A N 1
ATOM 2196 C CA . GLU A 1 277 ? 24.271 10.926 -31.172 1.00 95.31 277 GLU A CA 1
ATOM 2197 C C . GLU A 1 277 ? 22.884 11.379 -30.710 1.00 95.31 277 GLU A C 1
ATOM 2199 O O . GLU A 1 277 ? 22.656 11.510 -29.508 1.00 95.31 277 GLU A O 1
ATOM 2204 N N . PHE A 1 278 ? 21.926 11.509 -31.632 1.00 96.94 278 PHE A N 1
ATOM 2205 C CA . PHE A 1 278 ? 20.538 11.817 -31.292 1.00 96.94 278 PHE A CA 1
ATOM 2206 C C . PHE A 1 278 ? 19.929 10.760 -30.361 1.00 96.94 278 PHE A C 1
ATOM 2208 O O . PHE A 1 278 ? 19.396 11.105 -29.307 1.00 96.94 278 PHE A O 1
ATOM 2215 N N . LYS A 1 279 ? 20.067 9.466 -30.692 1.00 96.69 279 LYS A N 1
ATOM 2216 C CA . LYS A 1 279 ? 19.583 8.371 -29.831 1.00 96.69 279 LYS A CA 1
ATOM 2217 C C . LYS A 1 279 ? 20.240 8.385 -28.452 1.00 96.69 279 LYS A C 1
ATOM 2219 O O . LYS A 1 279 ? 19.567 8.117 -27.461 1.00 96.69 279 LYS A O 1
ATOM 2224 N N . ARG A 1 280 ? 21.534 8.710 -28.368 1.00 97.56 280 ARG A N 1
ATOM 2225 C CA . ARG A 1 280 ? 22.252 8.838 -27.091 1.00 97.56 280 ARG A CA 1
ATOM 2226 C C . ARG A 1 280 ? 21.700 9.990 -26.252 1.00 97.56 280 ARG A C 1
ATOM 2228 O O . ARG A 1 280 ? 21.483 9.807 -25.059 1.00 97.56 280 ARG A O 1
ATOM 2235 N N . ILE A 1 281 ? 21.452 11.149 -26.867 1.00 96.44 281 ILE A N 1
ATOM 2236 C CA . ILE A 1 281 ? 20.852 12.307 -26.192 1.00 96.44 281 ILE A CA 1
ATOM 2237 C C . ILE A 1 281 ? 19.447 11.967 -25.700 1.00 96.44 281 ILE A C 1
ATOM 2239 O O . ILE A 1 281 ? 19.139 12.238 -24.544 1.00 96.44 281 ILE A O 1
ATOM 2243 N N . GLN A 1 282 ? 18.625 11.337 -26.540 1.00 95.81 282 GLN A N 1
ATOM 2244 C CA . GLN A 1 282 ? 17.274 10.928 -26.169 1.00 95.81 282 GLN A CA 1
ATOM 2245 C C . GLN A 1 282 ? 17.293 9.950 -24.988 1.00 95.81 282 GLN A C 1
ATOM 2247 O O . GLN A 1 282 ? 16.639 10.203 -23.982 1.00 95.81 282 GLN A O 1
ATOM 2252 N N . LYS A 1 283 ? 18.131 8.908 -25.053 1.00 97.06 283 LYS A N 1
ATOM 2253 C CA . LYS A 1 283 ? 18.293 7.948 -23.954 1.00 97.06 283 LYS A CA 1
ATOM 2254 C C . LYS A 1 283 ? 18.738 8.631 -22.659 1.00 97.06 283 LYS A C 1
ATOM 2256 O O . LYS A 1 283 ? 18.206 8.336 -21.599 1.00 97.06 283 LYS A O 1
ATOM 2261 N N . SER A 1 284 ? 19.673 9.578 -22.745 1.00 97.38 284 SER A N 1
ATOM 2262 C CA . SER A 1 284 ? 20.112 10.360 -21.585 1.00 97.38 284 SER A CA 1
ATOM 2263 C C . SER A 1 284 ? 18.995 11.238 -21.010 1.00 97.38 284 SER A C 1
ATOM 2265 O O . SER A 1 284 ? 18.961 11.435 -19.798 1.00 97.38 284 SER A O 1
ATOM 2267 N N . MET A 1 285 ? 18.096 11.774 -21.842 1.00 96.44 285 MET A N 1
ATOM 2268 C CA . MET A 1 285 ? 16.939 12.533 -21.364 1.00 96.44 285 MET A CA 1
ATOM 2269 C C . MET A 1 285 ? 15.929 11.643 -20.633 1.00 96.44 285 MET A C 1
ATOM 2271 O O . MET A 1 285 ? 15.383 12.061 -19.609 1.00 96.44 285 MET A O 1
ATOM 2275 N N . ASP A 1 286 ? 15.719 10.427 -21.133 1.00 96.19 286 ASP A N 1
ATOM 2276 C CA . ASP A 1 286 ? 14.831 9.440 -20.518 1.00 96.19 286 ASP A CA 1
ATOM 2277 C C . ASP A 1 286 ? 15.418 8.930 -19.187 1.00 96.19 286 ASP A C 1
ATOM 2279 O O . ASP A 1 286 ? 14.741 8.957 -18.164 1.00 96.19 286 ASP A O 1
ATOM 2283 N N . GLU A 1 287 ? 16.708 8.567 -19.151 1.00 96.62 287 GLU A N 1
ATOM 2284 C CA . GLU A 1 287 ? 17.405 8.103 -17.935 1.00 96.62 287 GLU A CA 1
ATOM 2285 C C . GLU A 1 287 ? 17.379 9.148 -16.800 1.00 96.62 287 GLU A C 1
ATOM 2287 O O . GLU A 1 287 ? 17.318 8.800 -15.619 1.00 96.62 287 GLU A O 1
ATOM 2292 N N . LEU A 1 288 ? 17.394 10.442 -17.140 1.00 95.19 288 LEU A N 1
ATOM 2293 C CA . LEU A 1 288 ? 17.381 11.544 -16.170 1.00 95.19 288 LEU A CA 1
ATOM 2294 C C . LEU A 1 288 ? 15.967 12.050 -15.835 1.00 95.19 288 LEU A C 1
ATOM 2296 O O . LEU A 1 288 ? 15.816 12.968 -15.018 1.00 95.19 288 LEU A O 1
ATOM 2300 N N . ASN A 1 289 ? 14.923 11.445 -16.413 1.00 95.25 289 ASN A N 1
ATOM 2301 C CA . ASN A 1 289 ? 13.529 11.861 -16.262 1.00 95.25 289 ASN A CA 1
ATOM 2302 C C . ASN A 1 289 ? 13.348 13.372 -16.530 1.00 95.25 289 ASN A C 1
ATOM 2304 O O . ASN A 1 289 ? 12.811 14.122 -15.696 1.00 95.25 289 ASN A O 1
ATOM 2308 N N . ILE A 1 290 ? 13.927 13.850 -17.634 1.00 96.00 290 ILE A N 1
ATOM 2309 C CA . ILE A 1 290 ? 13.839 15.242 -18.106 1.00 96.00 290 ILE A CA 1
ATOM 2310 C C . ILE A 1 290 ? 13.068 15.330 -19.424 1.00 96.00 290 ILE A C 1
ATOM 2312 O O . ILE A 1 290 ? 13.262 16.260 -20.211 1.00 96.00 290 ILE A O 1
ATOM 2316 N N . THR A 1 291 ? 12.180 14.373 -19.682 1.00 94.19 291 THR A N 1
ATOM 2317 C CA . THR A 1 291 ? 11.319 14.434 -20.862 1.00 94.19 291 THR A CA 1
ATOM 2318 C C . THR A 1 291 ? 10.373 15.644 -20.769 1.00 94.19 291 THR A C 1
ATOM 2320 O O . THR A 1 291 ? 10.016 16.080 -19.666 1.00 94.19 291 THR A O 1
ATOM 2323 N N . PRO A 1 292 ? 9.936 16.229 -21.903 1.00 92.00 292 PRO A N 1
ATOM 2324 C CA . PRO A 1 292 ? 9.012 17.367 -21.893 1.00 92.00 292 PRO A CA 1
ATOM 2325 C C . PRO A 1 292 ? 7.739 17.103 -21.077 1.00 92.00 292 PRO A C 1
ATOM 2327 O O . PRO A 1 292 ? 7.295 17.978 -20.337 1.00 92.00 292 PRO A O 1
ATOM 2330 N N . THR A 1 293 ? 7.207 15.883 -21.163 1.00 92.69 293 THR A N 1
ATOM 2331 C CA . THR A 1 293 ? 6.053 15.385 -20.402 1.00 92.69 293 THR A CA 1
ATOM 2332 C C . THR A 1 293 ? 6.287 15.415 -18.894 1.00 92.69 293 THR A C 1
ATOM 2334 O O . THR A 1 293 ? 5.487 15.977 -18.145 1.00 92.69 293 THR A O 1
ATOM 2337 N N . GLU A 1 294 ? 7.417 14.894 -18.424 1.00 94.00 294 GLU A N 1
ATOM 2338 C CA . GLU A 1 294 ? 7.729 14.902 -16.992 1.00 94.00 294 GLU A CA 1
ATOM 2339 C C . GLU A 1 294 ? 7.967 16.319 -16.476 1.00 94.00 294 GLU A C 1
ATOM 2341 O O . GLU A 1 294 ? 7.527 16.673 -15.383 1.00 94.00 294 GLU A O 1
ATOM 2346 N N . MET A 1 295 ? 8.612 17.170 -17.274 1.00 95.06 295 MET A N 1
ATOM 2347 C CA . MET A 1 295 ? 8.824 18.570 -16.914 1.00 95.06 295 MET A CA 1
ATOM 2348 C C . MET A 1 295 ? 7.508 19.342 -16.812 1.00 95.06 295 MET A C 1
ATOM 2350 O O . MET A 1 295 ? 7.360 20.167 -15.905 1.00 95.06 295 MET A O 1
ATOM 2354 N N . THR A 1 296 ? 6.530 19.065 -17.681 1.00 93.00 296 THR A N 1
ATOM 2355 C CA . THR A 1 296 ? 5.182 19.630 -17.533 1.00 93.00 296 THR A CA 1
ATOM 2356 C C . THR A 1 296 ? 4.498 19.141 -16.263 1.00 93.00 296 THR A C 1
ATOM 2358 O O . THR A 1 296 ? 3.937 19.960 -15.536 1.00 93.00 296 THR A O 1
ATOM 2361 N N . ASP A 1 297 ? 4.625 17.860 -15.917 1.00 92.19 297 ASP A N 1
ATOM 2362 C CA . ASP A 1 297 ? 4.032 17.309 -14.696 1.00 92.19 297 ASP A CA 1
ATOM 2363 C C . ASP A 1 297 ? 4.637 17.921 -13.429 1.00 92.19 297 ASP A C 1
ATOM 2365 O O . ASP A 1 297 ? 3.911 18.268 -12.493 1.00 92.19 297 ASP A O 1
ATOM 2369 N N . ILE A 1 298 ? 5.961 18.100 -13.389 1.00 93.38 298 ILE A N 1
ATOM 2370 C CA . ILE A 1 298 ? 6.643 18.747 -12.260 1.00 93.38 298 ILE A CA 1
ATOM 2371 C C . ILE A 1 298 ? 6.184 20.208 -12.139 1.00 93.38 298 ILE A C 1
ATOM 2373 O O . ILE A 1 298 ? 5.899 20.668 -11.031 1.00 93.38 298 ILE A O 1
ATOM 2377 N N . LYS A 1 299 ? 6.032 20.932 -13.257 1.00 94.44 299 LYS A N 1
ATOM 2378 C CA . LYS A 1 299 ? 5.508 22.309 -13.254 1.00 94.44 299 LYS A CA 1
ATOM 2379 C C . LYS A 1 299 ? 4.061 22.388 -12.784 1.00 94.44 299 LYS A C 1
ATOM 2381 O O . LYS A 1 299 ? 3.731 23.271 -11.999 1.00 94.44 299 LYS A O 1
ATOM 2386 N N . VAL A 1 300 ? 3.206 21.457 -13.200 1.00 92.12 300 VAL A N 1
ATOM 2387 C CA . VAL A 1 300 ? 1.818 21.379 -12.722 1.00 92.12 300 VAL A CA 1
ATOM 2388 C C . VAL A 1 300 ? 1.781 21.102 -11.220 1.00 92.12 300 VAL A C 1
ATOM 2390 O O . VAL A 1 300 ? 1.039 21.764 -10.494 1.00 92.12 300 VAL A O 1
ATOM 2393 N N . ARG A 1 301 ? 2.627 20.193 -10.715 1.00 90.50 301 ARG A N 1
ATOM 2394 C CA . ARG A 1 301 ? 2.768 19.971 -9.266 1.00 90.50 301 ARG A CA 1
ATOM 2395 C C . ARG A 1 301 ? 3.219 21.237 -8.540 1.00 90.50 301 ARG A C 1
ATOM 2397 O O . ARG A 1 301 ? 2.620 21.563 -7.519 1.00 90.50 301 ARG A O 1
ATOM 2404 N N . LYS A 1 302 ? 4.192 21.978 -9.086 1.00 93.81 302 LYS A N 1
ATOM 2405 C CA . LYS A 1 302 ? 4.621 23.274 -8.537 1.00 93.81 302 LYS A CA 1
ATOM 2406 C C . LYS A 1 302 ? 3.456 24.257 -8.435 1.00 93.81 302 LYS A C 1
ATOM 2408 O O . LYS A 1 302 ? 3.191 24.777 -7.358 1.00 93.81 302 LYS A O 1
ATOM 2413 N N . MET A 1 303 ? 2.719 24.457 -9.530 1.00 91.75 303 MET A N 1
ATOM 2414 C CA . MET A 1 303 ? 1.567 25.364 -9.546 1.00 91.75 303 MET A CA 1
ATOM 2415 C C . MET A 1 303 ? 0.509 24.960 -8.514 1.00 91.75 303 MET A C 1
ATOM 2417 O O . MET A 1 303 ? -0.029 25.821 -7.826 1.00 91.75 303 MET A O 1
ATOM 2421 N N . ASN A 1 304 ? 0.261 23.659 -8.336 1.00 88.81 304 ASN A N 1
ATOM 2422 C CA . ASN A 1 304 ? -0.660 23.163 -7.312 1.00 88.81 304 ASN A CA 1
ATOM 2423 C C . ASN A 1 304 ? -0.153 23.398 -5.876 1.00 88.81 304 ASN A C 1
ATOM 2425 O O . ASN A 1 304 ? -0.963 23.546 -4.962 1.00 88.81 304 ASN A O 1
ATOM 2429 N N . MET A 1 305 ? 1.164 23.421 -5.656 1.00 87.88 305 MET A N 1
ATOM 2430 C CA . MET A 1 305 ? 1.766 23.700 -4.346 1.00 87.88 305 MET A CA 1
ATOM 2431 C C . MET A 1 305 ? 1.774 25.191 -3.990 1.00 87.88 305 MET A C 1
ATOM 2433 O O . MET A 1 305 ? 1.622 25.546 -2.814 1.00 87.88 305 MET A O 1
ATOM 2437 N N . ASP A 1 306 ? 1.970 26.052 -4.986 1.00 89.38 306 ASP A N 1
ATOM 2438 C CA . ASP A 1 306 ? 1.998 27.506 -4.816 1.00 89.38 306 ASP A CA 1
ATOM 2439 C C . ASP A 1 306 ? 0.576 28.081 -4.763 1.00 89.38 306 ASP A C 1
ATOM 2441 O O . ASP A 1 306 ? 0.274 28.928 -3.921 1.00 89.38 306 ASP A O 1
ATOM 2445 N N . HIS A 1 307 ? -0.330 27.532 -5.577 1.00 88.69 307 HIS A N 1
ATOM 2446 C CA . HIS A 1 307 ? -1.707 27.994 -5.728 1.00 88.69 307 HIS A CA 1
ATOM 2447 C C . HIS A 1 307 ? -2.717 26.841 -5.573 1.00 88.69 307 HIS A C 1
ATOM 2449 O O . HIS A 1 307 ? -3.447 26.515 -6.517 1.00 88.69 307 HIS A O 1
ATOM 2455 N N . PRO A 1 308 ? -2.849 26.238 -4.373 1.00 81.50 308 PRO A N 1
ATOM 2456 C CA . PRO A 1 308 ? -3.707 25.066 -4.150 1.00 81.50 308 PRO A CA 1
ATOM 2457 C C . PRO A 1 308 ? -5.197 25.301 -4.449 1.00 81.50 308 PRO A C 1
ATOM 2459 O O . PRO A 1 308 ? -5.956 24.342 -4.576 1.00 81.50 308 PRO A O 1
ATOM 2462 N N . ASN A 1 309 ? -5.626 26.561 -4.567 1.00 82.00 309 ASN A N 1
ATOM 2463 C CA . ASN A 1 309 ? -7.013 26.935 -4.845 1.00 82.00 309 ASN A CA 1
ATOM 2464 C C . ASN A 1 309 ? -7.262 27.420 -6.283 1.00 82.00 309 ASN A C 1
ATOM 2466 O O . ASN A 1 309 ? -8.424 27.495 -6.680 1.00 82.00 309 ASN A O 1
ATOM 2470 N N . GLU A 1 310 ? -6.227 27.764 -7.057 1.00 79.06 310 GLU A N 1
ATOM 2471 C CA . GLU A 1 310 ? -6.408 28.306 -8.417 1.00 79.06 310 GLU A CA 1
ATOM 2472 C C . GLU A 1 310 ? -6.564 27.194 -9.457 1.00 79.06 310 GLU A C 1
ATOM 2474 O O . GLU A 1 310 ? -7.368 27.322 -10.378 1.00 79.06 310 GLU A O 1
ATOM 2479 N N . PHE A 1 311 ? -5.884 26.063 -9.251 1.00 66.69 311 PHE A N 1
ATOM 2480 C CA . PHE A 1 311 ? -5.889 24.919 -10.164 1.00 66.69 311 PHE A CA 1
ATOM 2481 C C . PHE A 1 311 ? -6.529 23.673 -9.549 1.00 66.69 311 PHE A C 1
ATOM 2483 O O . PHE A 1 311 ? -6.105 22.552 -9.829 1.00 66.69 311 PHE A O 1
ATOM 2490 N N . GLU A 1 312 ? -7.589 23.824 -8.737 1.00 63.56 312 GLU A N 1
ATOM 2491 C CA . GLU A 1 312 ? -8.479 22.682 -8.498 1.00 63.56 312 GLU A CA 1
ATOM 2492 C C . GLU A 1 312 ? -9.037 22.258 -9.867 1.00 63.56 312 GLU A C 1
ATOM 2494 O O . GLU A 1 312 ? -10.044 22.795 -10.337 1.00 63.56 312 GLU A O 1
ATOM 2499 N N . VAL A 1 313 ? -8.387 21.278 -10.507 1.00 59.59 313 VAL A N 1
ATOM 2500 C CA . VAL A 1 313 ? -8.967 20.471 -11.575 1.00 59.59 313 VAL A CA 1
ATOM 2501 C C . VAL A 1 313 ? -10.153 19.799 -10.909 1.00 59.59 313 VAL A C 1
ATOM 2503 O O . VAL A 1 313 ? -10.030 18.773 -10.239 1.00 59.59 313 VAL A O 1
ATOM 2506 N N . LYS A 1 314 ? -11.299 20.481 -10.961 1.00 58.22 314 LYS A N 1
ATOM 2507 C CA . LYS A 1 314 ? -12.559 20.023 -10.394 1.00 58.22 314 LYS A CA 1
ATOM 2508 C C . LYS A 1 314 ? -13.004 18.866 -11.246 1.00 58.22 314 LYS A C 1
ATOM 2510 O O . LYS A 1 314 ? -13.853 18.998 -12.120 1.00 58.22 314 LYS A O 1
ATOM 2515 N N . ASP A 1 315 ? -12.420 17.723 -10.944 1.00 59.03 315 ASP A N 1
ATOM 2516 C CA . ASP A 1 315 ? -12.889 16.445 -11.390 1.00 59.03 315 ASP A CA 1
ATOM 2517 C C . ASP A 1 315 ? -14.368 16.395 -10.992 1.00 59.03 315 ASP A C 1
ATOM 2519 O O . ASP A 1 315 ? -14.716 16.464 -9.806 1.00 59.03 315 ASP A O 1
ATOM 2523 N N . ALA A 1 316 ? -15.268 16.460 -11.977 1.00 68.81 316 ALA A N 1
ATOM 2524 C CA . ALA A 1 316 ? -16.657 16.877 -11.757 1.00 68.81 316 ALA A CA 1
ATOM 2525 C C . ALA A 1 316 ? -17.364 16.008 -10.695 1.00 68.81 316 ALA A C 1
ATOM 2527 O O . ALA A 1 316 ? -18.264 16.454 -9.973 1.00 68.81 316 ALA A O 1
ATOM 2528 N N . ARG A 1 317 ? -16.883 14.769 -10.532 1.00 67.81 317 ARG A N 1
ATOM 2529 C CA . ARG A 1 317 ? -17.295 13.810 -9.504 1.00 67.81 317 ARG A CA 1
ATOM 2530 C C . ARG A 1 317 ? -16.905 14.231 -8.083 1.00 67.81 317 ARG A C 1
ATOM 2532 O O . ARG A 1 317 ? -17.737 14.135 -7.175 1.00 67.81 317 ARG A O 1
ATOM 2539 N N . THR A 1 318 ? -15.689 14.728 -7.863 1.00 69.31 318 THR A N 1
ATOM 2540 C CA . THR A 1 318 ? -15.222 15.155 -6.532 1.00 69.31 318 THR A CA 1
ATOM 2541 C C . THR A 1 318 ? -15.897 16.459 -6.103 1.00 69.31 318 THR A C 1
ATOM 2543 O O . THR A 1 318 ? -16.343 16.580 -4.956 1.00 69.31 318 THR A O 1
ATOM 2546 N N . ALA A 1 319 ? -16.113 17.385 -7.043 1.00 73.31 319 ALA A N 1
ATOM 2547 C CA . ALA A 1 319 ? -16.880 18.608 -6.814 1.00 73.31 319 ALA A CA 1
ATOM 2548 C C . ALA A 1 319 ? -18.347 18.303 -6.445 1.00 73.31 319 ALA A C 1
ATOM 2550 O O . ALA A 1 319 ? -18.890 18.867 -5.485 1.00 73.31 319 ALA A O 1
ATOM 2551 N N . ALA A 1 320 ? -18.981 17.343 -7.129 1.00 76.25 320 ALA A N 1
ATOM 2552 C CA . ALA A 1 320 ? -20.327 16.880 -6.793 1.00 76.25 320 ALA A CA 1
ATOM 2553 C C . ALA A 1 320 ? -20.392 16.234 -5.394 1.00 76.25 320 ALA A C 1
ATOM 2555 O O . ALA A 1 320 ? -21.342 16.475 -4.638 1.00 76.25 320 ALA A O 1
ATOM 2556 N N . ALA A 1 321 ? -19.371 15.464 -5.006 1.00 76.50 321 ALA A N 1
ATOM 2557 C CA . ALA A 1 321 ? -19.281 14.858 -3.679 1.00 76.50 321 ALA A CA 1
ATOM 2558 C C . ALA A 1 321 ? -19.099 15.907 -2.564 1.00 76.50 321 ALA A C 1
ATOM 2560 O O . ALA A 1 321 ? -19.820 15.857 -1.559 1.00 76.50 321 ALA A O 1
ATOM 2561 N N . LYS A 1 322 ? -18.215 16.901 -2.754 1.00 77.25 322 LYS A N 1
ATOM 2562 C CA . LYS A 1 322 ? -18.051 18.039 -1.826 1.00 77.25 322 LYS A CA 1
ATOM 2563 C C . LYS A 1 322 ? -19.371 18.812 -1.673 1.00 77.25 322 LYS A C 1
ATOM 2565 O O . LYS A 1 322 ? -19.807 19.058 -0.546 1.00 77.25 322 LYS A O 1
ATOM 2570 N N . LYS A 1 323 ? -20.091 19.083 -2.772 1.00 85.56 323 LYS A N 1
ATOM 2571 C CA . LYS A 1 323 ? -21.399 19.775 -2.751 1.00 85.56 323 LYS A CA 1
ATOM 2572 C C . LYS A 1 323 ? -22.477 18.978 -2.002 1.00 85.56 323 LYS A C 1
ATOM 2574 O O . LYS A 1 323 ? -23.251 19.558 -1.236 1.00 85.56 323 LYS A O 1
ATOM 2579 N N . LYS A 1 324 ? -22.511 17.645 -2.149 1.00 86.75 324 LYS A N 1
ATOM 2580 C CA . LYS A 1 324 ? -23.416 16.762 -1.382 1.00 86.75 324 LYS A CA 1
ATOM 2581 C C . LYS A 1 324 ? -23.105 16.786 0.121 1.00 86.75 324 LYS A C 1
ATOM 2583 O O . LYS A 1 324 ? -24.032 16.877 0.930 1.00 86.75 324 LYS A O 1
ATOM 2588 N N . ARG A 1 325 ? -21.824 16.751 0.509 1.00 82.00 325 ARG A N 1
ATOM 2589 C CA . ARG A 1 325 ? -21.401 16.835 1.922 1.00 82.00 325 ARG A CA 1
ATOM 2590 C C . ARG A 1 325 ? -21.730 18.200 2.536 1.00 82.00 325 ARG A C 1
ATOM 2592 O O . ARG A 1 325 ? -22.307 18.244 3.622 1.00 82.00 325 ARG A O 1
ATOM 2599 N N . ALA A 1 326 ? -21.475 19.292 1.815 1.00 87.00 326 ALA A N 1
ATOM 2600 C CA . ALA A 1 326 ? -21.821 20.645 2.252 1.00 87.00 326 ALA A CA 1
ATOM 2601 C C . ALA A 1 326 ? -23.339 20.820 2.458 1.00 87.00 326 ALA A C 1
ATOM 2603 O O . ALA A 1 326 ? -23.766 21.334 3.493 1.00 87.00 326 ALA A O 1
ATOM 2604 N N . LYS A 1 327 ? -24.174 20.303 1.539 1.00 91.38 327 LYS A N 1
ATOM 2605 C CA . LYS A 1 327 ? -25.641 20.306 1.701 1.00 91.38 327 LYS A CA 1
ATOM 2606 C C . LYS A 1 327 ? -26.098 19.521 2.937 1.00 91.38 327 LYS A C 1
ATOM 2608 O O . LYS A 1 327 ? -26.962 20.005 3.669 1.00 91.38 327 LYS A O 1
ATOM 2613 N N . LYS A 1 328 ? -25.511 18.347 3.212 1.00 88.44 328 LYS A N 1
ATOM 2614 C CA . LYS A 1 328 ? -25.833 17.560 4.420 1.00 88.44 328 LYS A CA 1
ATOM 2615 C C . LYS A 1 328 ? -25.496 18.324 5.703 1.00 88.44 328 LYS A C 1
ATOM 2617 O O . LYS A 1 328 ? -26.347 18.411 6.588 1.00 88.44 328 LYS A O 1
ATOM 2622 N N . LEU A 1 329 ? -24.307 18.926 5.779 1.00 85.81 329 LEU A N 1
ATOM 2623 C CA . LEU A 1 329 ? -23.878 19.726 6.933 1.00 85.81 329 LEU A CA 1
ATOM 2624 C C . LEU A 1 329 ? -24.756 20.969 7.141 1.00 85.81 329 LEU A C 1
ATOM 2626 O O . LEU A 1 329 ? -25.148 21.258 8.271 1.00 85.81 329 LEU A O 1
ATOM 2630 N N . ALA A 1 330 ? -25.138 21.663 6.066 1.00 88.12 330 ALA A N 1
ATOM 2631 C CA . ALA A 1 330 ? -26.059 22.797 6.141 1.00 88.12 330 ALA A CA 1
ATOM 2632 C C . ALA A 1 330 ? -27.451 22.384 6.658 1.00 88.12 330 ALA A C 1
ATOM 2634 O O . ALA A 1 330 ? -28.040 23.088 7.479 1.00 88.12 330 ALA A O 1
ATOM 2635 N N . SER A 1 331 ? -27.957 21.217 6.238 1.00 86.56 331 SER A N 1
ATOM 2636 C CA . SER A 1 331 ? -29.216 20.651 6.750 1.00 86.56 331 SER A CA 1
ATOM 2637 C C . SER A 1 331 ? -29.137 20.357 8.254 1.00 86.56 331 SER A C 1
ATOM 2639 O O . SER A 1 331 ? -30.054 20.699 9.002 1.00 86.56 331 SER A O 1
ATOM 2641 N N . ILE A 1 332 ? -28.019 19.786 8.717 1.00 87.00 332 ILE A N 1
ATOM 2642 C CA . ILE A 1 332 ? -27.798 19.485 10.138 1.00 87.00 332 ILE A CA 1
ATOM 2643 C C . ILE A 1 332 ? -27.749 20.783 10.953 1.00 87.00 332 ILE A C 1
ATOM 2645 O O . ILE A 1 332 ? -28.448 20.895 11.959 1.00 87.00 332 ILE A O 1
ATOM 2649 N N . ARG A 1 333 ? -27.015 21.803 10.485 1.00 88.38 333 ARG A N 1
ATOM 2650 C CA . ARG A 1 333 ? -26.966 23.122 11.140 1.00 88.38 333 ARG A CA 1
ATOM 2651 C C . ARG A 1 333 ? -28.348 23.782 11.227 1.00 88.38 333 ARG A C 1
ATOM 2653 O O . ARG A 1 333 ? -28.687 24.319 12.278 1.00 88.38 333 ARG A O 1
ATOM 2660 N N . LYS A 1 334 ? -29.177 23.693 10.175 1.00 90.12 334 LYS A N 1
ATOM 2661 C CA . LYS A 1 334 ? -30.567 24.193 10.204 1.00 90.12 334 LYS A CA 1
ATOM 2662 C C . LYS A 1 334 ? -31.437 23.453 11.227 1.00 90.12 334 LYS A C 1
ATOM 2664 O O . LYS A 1 334 ? -32.221 24.098 11.912 1.00 90.12 334 LYS A O 1
ATOM 2669 N N . LYS A 1 335 ? -31.292 22.129 11.365 1.00 87.81 335 LYS A N 1
ATOM 2670 C CA . LYS A 1 335 ? -32.035 21.348 12.373 1.00 87.81 335 LYS A CA 1
ATOM 2671 C C . LYS A 1 335 ? -31.628 21.702 13.804 1.00 87.81 335 LYS A C 1
ATOM 2673 O O . LYS A 1 335 ? -32.497 21.812 14.658 1.00 87.81 335 LYS A O 1
ATOM 2678 N N . ILE A 1 336 ? -30.335 21.919 14.053 1.00 86.44 336 ILE A N 1
ATOM 2679 C CA . ILE A 1 336 ? -29.836 22.335 15.373 1.00 86.44 336 ILE A CA 1
ATOM 2680 C C . ILE A 1 336 ? -30.370 23.728 15.741 1.00 86.44 336 ILE A C 1
ATOM 2682 O O . ILE A 1 336 ? -30.812 23.924 16.866 1.00 86.44 336 ILE A O 1
ATOM 2686 N N . ARG A 1 337 ? -30.409 24.668 14.785 1.00 85.75 337 ARG A N 1
ATOM 2687 C CA . ARG A 1 337 ? -30.963 26.018 14.997 1.00 85.75 337 ARG A CA 1
ATOM 2688 C C . ARG A 1 337 ? -32.469 26.070 15.266 1.00 85.75 337 ARG A C 1
ATOM 2690 O O . ARG A 1 337 ? -32.907 27.074 15.787 1.00 85.75 337 ARG A O 1
ATOM 2697 N N . ARG A 1 338 ? -33.247 25.051 14.883 1.00 84.69 338 ARG A N 1
ATOM 2698 C CA . ARG A 1 338 ? -34.698 24.977 15.164 1.00 84.69 338 ARG A CA 1
ATOM 2699 C C . ARG A 1 338 ? -35.027 24.307 16.503 1.00 84.69 338 ARG A C 1
ATOM 2701 O O . ARG A 1 338 ? -36.189 24.266 16.879 1.00 84.69 338 ARG A O 1
ATOM 2708 N N . LYS A 1 339 ? -34.036 23.686 17.151 1.00 74.94 339 LYS A N 1
ATOM 2709 C CA . LYS A 1 339 ? -34.179 23.021 18.457 1.00 74.94 339 LYS A CA 1
ATOM 2710 C C . LYS A 1 339 ? -33.671 23.872 19.626 1.00 74.94 339 LYS A C 1
ATOM 2712 O O . LYS A 1 339 ? -33.919 23.507 20.768 1.00 74.94 339 LYS A O 1
ATOM 2717 N N . ARG A 1 340 ? -32.914 24.925 19.327 1.00 64.31 340 ARG A N 1
ATOM 2718 C CA . ARG A 1 340 ? -32.681 26.055 20.225 1.00 64.31 340 ARG A CA 1
ATOM 2719 C C . ARG A 1 340 ? -33.743 27.091 19.921 1.00 64.31 340 ARG A C 1
ATOM 2721 O O . ARG A 1 340 ? -34.144 27.767 20.881 1.00 64.31 340 ARG A O 1
#

Sequence (340 aa):
MLSLSPKTWEKLKDWILQEIIEKDPDIAAELADFVLEIIRDLPNVSGKASGSGDPEELAQLQLKGIVKNPQEMLTQLPSKIHTVESTEKIPGPTSSVKVVNIPVRNLSRDQIRGQFKPFGSIKYCKISIQKRQAVVQYHNESCAIRCTKATSVIFNNRFVKVELFHGNIEDFEGVTIIPPVCHQKTEQSNTISKQASSSSEQSTVNKRIERVQNVQQILFENNQKSNETYKTDFNELLLSKEKLLRAHQSLLQELQRKTTELSTDDKKPSIGPLLLEFKRIQKSMDELNITPTEMTDIKVRKMNMDHPNEFEVKDARTAAAKKKRAKKLASIRKKIRRKR

Organism: NCBI:txid1245769

pLDDT: mean 84.14, std 14.69, range [35.03, 97.56]

Nearest PDB structures (foldseek):
  6sxw-assembly1_A  TM=8.605E-01  e=3.473E-03  Homo sapiens
  6so9-assembly1_A  TM=7.513E-01  e=3.680E-03  Mus musculus
  9esi-assembly1_P  TM=7.803E-01  e=5.551E-02  Schizosaccharomyces pombe
  8i0r-assembly1_O  TM=4.412E-01  e=1.301E-03  Homo sapiens
  8ro1-assembly1_O  TM=3.422E-01  e=1.640E-03  Caenorhabditis elegans

Mean predicted aligned error: 18.65 Å

Solvent-accessible surface area (backbone atoms only — not comparable to full-atom values): 19950 Å² total; per-residue (Å²): 109,83,88,70,52,74,66,53,49,52,56,48,40,58,54,44,53,72,48,38,66,65,83,54,67,71,61,34,52,55,51,32,51,51,54,52,49,54,61,54,68,47,70,72,78,87,67,85,65,90,81,64,82,59,67,66,57,56,51,37,59,72,32,58,87,50,33,74,52,39,67,60,50,63,70,43,42,65,60,48,50,54,52,48,51,66,75,58,60,71,80,65,90,38,31,23,28,34,36,36,61,52,56,79,93,53,74,43,66,67,52,46,49,62,70,48,46,85,48,38,64,73,37,33,31,35,34,20,76,89,76,24,29,37,40,43,28,33,77,43,40,70,25,29,56,49,52,51,68,48,86,68,62,55,93,86,32,87,73,46,45,60,41,81,36,87,69,65,73,82,80,49,78,53,52,74,70,40,71,70,75,74,89,71,87,82,82,90,85,88,81,89,82,87,83,83,88,79,96,72,60,70,70,60,52,52,57,50,52,54,52,53,52,52,53,52,49,53,53,49,55,50,52,50,52,56,51,51,50,51,51,50,54,52,50,51,52,50,52,52,47,52,53,51,43,52,53,53,51,51,52,52,52,51,51,52,50,52,56,56,58,54,71,74,47,94,64,85,64,80,61,64,65,60,55,51,51,50,52,50,54,51,49,53,32,58,76,65,64,51,39,73,69,51,52,51,51,54,49,52,52,48,50,43,71,78,35,64,78,80,65,62,79,65,50,67,66,59,50,51,51,52,53,52,52,52,52,52,53,52,52,51,54,53,55,54,64,72,75,106

Foldseek 3Di:
DPPDDPVLLVVQLVVQLVFFPDDDPVVSSVLSVVLVVLVVPPDPCPDPPPDDPDSLVVSLVVCVPGGPHSVVCVVCVVVSSVVSVVVPPPDDQFQKKKKADAPLVQQALCSVCVQLVVLAAWQWKWADSPRRMIMTGHPDSSSLVCVQPDPDDRPVDPPIHMDGDDDDPVPDPGDTSDHGDPDDDDDDDDDDDDDDDDPDCPVVVVVVVVVVVVVVVVVVVVVVVVLVVVLVVLVVVLVVLVVVLVVLVVVVVVLVVVVVVVVPDPPPDDCVVSVVVVVVSVVVCVVVVSPPVSSVVSVVVNCCSVCVPPPPPPPVVVVVVVVVVVVVVVVVVVVVVVVD

Secondary structure (DSSP, 8-state):
-----HHHHHHHHHHHHHHBS---HHHHHHHHHHHHHHHHHS--TTS--TTS--HHHHHHHHHBTTBS-HHHHHHHHHHHHHHHHHHH------SEEEEES--GGG-SHHHHHHHHTTT--EEEEEEETTTTEEEEEESSHHHHHHHHT--S-GGG-TT-EEEEE-S-STTS-SEEEE----------------------THHHHHHHHHHHHHHHHHHHHHHHHHHHHHHHHHHHHHHHHHHHHHHHHHHHHHHHHHHHHHTSSSS----HHHHHHHHHHHHHHHHTT--HHHHHHHHHHHHHHH-TTT-----HHHHHHHHHHHHHHHHHHHHHHTT-

InterPro domains:
  IPR000504 RNA recognition motif domain [PF00076] (105-158)
  IPR000504 RNA recognition motif domain [PS50102] (95-167)
  IPR000504 RNA recognition motif domain [SM00360] (96-163)
  IPR012677 Nucleotide-binding alpha-beta plait domain superfamily [G3DSA:3.30.70.330] (79-169)
  IPR035979 RNA-binding domain superfamily [SSF54928] (88-166)
  IPR045137 RNA-binding protein 26/27 [PTHR14398] (94-262)